Protein AF-A0A847QDR9-F1 (afdb_monomer_lite)

Sequence (284 aa):
MTLILCSRTPASIIKAALLAQILSDLPCFRSDQQELGLFMHTDAIDADNYKIPELVGQLRQNCGLDAAWLTAASGKTLIHHIAGNMRYQASDRSVVIFAAVEQALRYGHAYCLGGIGSISRIFIARTRAVWHEVHRMSAFIRFQPGPNNTLVTSPKLFHDTADIILRNISAKYPNTGLVMVLPEKAIKIYRGDIISVSLNEYKAYSHGDNFQKAWETYYSSQYIATRKNIALAQRFLPKKYWLFVNCWGKSIKYYGSREHDSPAFSLLAVSDIQNSISKTIKIP

Radius of gyration: 26.73 Å; chains: 1; bounding box: 64×90×57 Å

Secondary structure (DSSP, 8-state):
--EEEE-SSHHHHHHHHHHHHHH---EEEGGGGGGSGGGGGS-EEEGGGS-HHHHHHHHHHHH----GGGGSHHHHHHHHHHHHHHHS--TTHHHHHHHHHHHHHHH-HHHHHTT-SHHHHHHHHHHHHHHHHHHHHHHH---EEETTTEEEE----SSS-HHHHHHHHHTT-TTSEEEEE-SS-EEEEETTEEEEE-HHHHGGGTS-HHHHHHHHHHHHHH--GGG--HHHHHHHS-GGGGGG--TTSS-------------------SSSSTTSSTTS----

Foldseek 3Di:
DEEEEFALALQRLLLSLLVCLLVVHDYDYPVCLVVPPPCVPHHYDYSVPDDPVVSQVSCCVRPVWHDVCCVPPLVVVLNLLSVLLSFQDDPCSSVLNSVLSNCCRPVNSCCLCVQVDPSSVVSVVSSVVSVVQLVVCLVPWDFDDAPPQETETEDADNTNCPLVSLQVCCVVPQQGWYWYDYPVWIWIDHNRDIDTDDCVRVVVRNDCPPVLVVVLVVCVVVDDPVPDDVVVVPVPDDPVCVVSVVSDPDDPDDPDDPDPDDDDDDDDPPPPPPPPPPPDDDDD

pLDDT: mean 77.07, std 22.02, range [22.17, 96.88]

Structure (mmCIF, N/CA/C/O backbone):
data_AF-A0A847QDR9-F1
#
_entry.id   AF-A0A847QDR9-F1
#
loop_
_atom_site.group_PDB
_atom_site.id
_atom_site.type_symbol
_atom_site.label_atom_id
_atom_site.label_alt_id
_atom_site.label_comp_id
_atom_site.label_asym_id
_atom_site.label_entity_id
_atom_site.label_seq_id
_atom_site.pdbx_PDB_ins_code
_atom_site.Cartn_x
_atom_site.Cartn_y
_atom_site.Cartn_z
_atom_site.occupancy
_atom_site.B_iso_or_equiv
_atom_site.auth_seq_id
_atom_site.auth_comp_id
_atom_site.auth_asym_id
_atom_site.auth_atom_id
_atom_site.pdbx_PDB_model_num
ATOM 1 N N . MET A 1 1 ? -29.034 0.679 7.988 1.00 70.25 1 MET A N 1
ATOM 2 C CA . MET A 1 1 ? -27.745 0.156 7.508 1.00 70.25 1 MET A CA 1
ATOM 3 C C . MET A 1 1 ? -27.297 1.110 6.434 1.00 70.25 1 MET A C 1
ATOM 5 O O . MET A 1 1 ? -27.993 1.232 5.436 1.00 70.25 1 MET A O 1
ATOM 9 N N . THR A 1 2 ? -26.237 1.852 6.700 1.00 82.44 2 THR A N 1
ATOM 10 C CA . THR A 1 2 ? -25.703 2.890 5.818 1.00 82.44 2 THR A CA 1
ATOM 11 C C . THR A 1 2 ? -24.329 2.445 5.367 1.00 82.44 2 THR A C 1
ATOM 13 O O . THR A 1 2 ? -23.527 1.964 6.161 1.00 82.44 2 THR A O 1
ATOM 16 N N . LEU A 1 3 ? -24.038 2.564 4.085 1.00 85.94 3 LEU A N 1
ATOM 17 C CA . LEU A 1 3 ? -22.811 2.020 3.527 1.00 85.94 3 LEU A CA 1
ATOM 18 C C . LEU A 1 3 ? -21.699 3.070 3.578 1.00 85.94 3 LEU A C 1
ATOM 20 O O . LEU A 1 3 ? -21.859 4.174 3.068 1.00 85.94 3 LEU A O 1
ATOM 24 N N . ILE A 1 4 ? -20.561 2.753 4.197 1.00 90.25 4 ILE A N 1
ATOM 25 C CA . ILE A 1 4 ? -19.457 3.713 4.334 1.00 90.25 4 ILE A CA 1
ATOM 26 C C . ILE A 1 4 ? -18.474 3.490 3.186 1.00 90.25 4 ILE A C 1
ATOM 28 O O . ILE A 1 4 ? -17.821 2.450 3.102 1.00 90.25 4 ILE A O 1
ATOM 32 N N . LEU A 1 5 ? -18.359 4.471 2.296 1.00 90.81 5 LEU A N 1
ATOM 33 C CA . LEU A 1 5 ? -17.471 4.436 1.137 1.00 90.81 5 LEU A CA 1
ATOM 34 C C . LEU A 1 5 ? -16.152 5.140 1.441 1.00 90.81 5 LEU A C 1
ATOM 36 O O . LEU A 1 5 ? -16.132 6.200 2.063 1.00 90.81 5 LEU A O 1
ATOM 40 N N . CYS A 1 6 ? -15.044 4.604 0.932 1.00 92.88 6 CYS A N 1
ATOM 41 C CA . CYS A 1 6 ? -13.766 5.314 0.942 1.00 92.88 6 CYS A CA 1
ATOM 42 C C . CYS A 1 6 ? -12.954 5.119 -0.336 1.00 92.88 6 CYS A C 1
ATOM 44 O O . CYS A 1 6 ? -13.055 4.103 -1.036 1.00 92.88 6 CYS A O 1
ATOM 46 N N . SER A 1 7 ? -12.094 6.094 -0.631 1.00 92.75 7 SER A N 1
ATOM 47 C CA . SER A 1 7 ? -11.055 5.929 -1.644 1.00 92.75 7 SER A CA 1
ATOM 48 C C . SER A 1 7 ? -9.927 5.010 -1.157 1.00 92.75 7 SER A C 1
ATOM 50 O O . SER A 1 7 ? -9.763 4.727 0.033 1.00 92.75 7 SER A O 1
ATOM 52 N N . ARG A 1 8 ? -9.117 4.520 -2.103 1.00 89.62 8 ARG A N 1
ATOM 53 C CA . ARG A 1 8 ? -7.988 3.605 -1.860 1.00 89.62 8 ARG A CA 1
ATOM 54 C C . ARG A 1 8 ? -6.747 4.334 -1.317 1.00 89.62 8 ARG A C 1
ATOM 56 O O . ARG A 1 8 ? -5.626 4.048 -1.732 1.00 89.62 8 ARG A O 1
ATOM 63 N N . THR A 1 9 ? -6.932 5.287 -0.403 1.00 92.19 9 THR A N 1
ATOM 64 C CA . THR A 1 9 ? -5.830 5.983 0.277 1.00 92.19 9 THR A CA 1
ATOM 65 C C . THR A 1 9 ? -5.778 5.594 1.758 1.00 92.19 9 THR A C 1
ATOM 67 O O . THR A 1 9 ? -6.825 5.369 2.367 1.00 92.19 9 THR A O 1
ATOM 70 N N . PRO A 1 10 ? -4.587 5.526 2.389 1.00 93.50 10 PRO A N 1
ATOM 71 C CA . PRO A 1 10 ? -4.491 5.167 3.804 1.00 93.50 10 PRO A CA 1
ATOM 72 C C . PRO A 1 10 ? -5.281 6.097 4.732 1.00 93.50 10 PRO A C 1
ATOM 74 O O . PRO A 1 10 ? -5.883 5.632 5.694 1.00 93.50 10 PRO A O 1
ATOM 77 N N . ALA A 1 11 ? -5.306 7.400 4.433 1.00 93.00 11 ALA A N 1
ATOM 78 C CA . ALA A 1 11 ? -6.056 8.372 5.222 1.00 93.00 11 ALA A CA 1
ATOM 79 C C . ALA A 1 11 ? -7.566 8.110 5.138 1.00 93.00 11 ALA A C 1
ATOM 81 O O . ALA A 1 11 ? -8.240 8.072 6.162 1.00 93.00 11 ALA A O 1
ATOM 82 N N . SER A 1 12 ? -8.078 7.871 3.933 1.00 94.44 12 SER A N 1
ATOM 83 C CA . SER A 1 12 ? -9.483 7.548 3.673 1.00 94.44 12 SER A CA 1
ATOM 84 C C . SER A 1 12 ? -9.934 6.259 4.348 1.00 94.44 12 SER A C 1
ATOM 86 O O . SER A 1 12 ? -11.008 6.214 4.938 1.00 94.44 12 SER A O 1
ATOM 88 N N . ILE A 1 13 ? -9.080 5.234 4.345 1.00 94.88 13 ILE A N 1
ATOM 89 C CA . ILE A 1 13 ? -9.322 3.969 5.051 1.00 94.88 13 ILE A CA 1
ATOM 90 C C . ILE A 1 13 ? -9.458 4.200 6.558 1.00 94.88 13 ILE A C 1
ATOM 92 O O . ILE A 1 13 ? -10.368 3.661 7.182 1.00 94.88 13 ILE A O 1
ATOM 96 N N . ILE A 1 14 ? -8.581 5.020 7.149 1.00 94.75 14 ILE A N 1
ATOM 97 C CA . ILE A 1 14 ? -8.656 5.360 8.577 1.00 94.75 14 ILE A CA 1
ATOM 98 C C . ILE A 1 14 ? -9.954 6.117 8.879 1.00 94.75 14 ILE A C 1
ATOM 100 O O . ILE A 1 14 ? -10.633 5.779 9.845 1.00 94.75 14 ILE A O 1
ATOM 104 N N . LYS A 1 15 ? -10.333 7.099 8.048 1.00 94.75 15 LYS A N 1
ATOM 105 C CA . LYS A 1 15 ? -11.605 7.827 8.200 1.00 94.75 15 LYS A CA 1
ATOM 106 C C . LYS A 1 15 ? -12.805 6.880 8.156 1.00 94.75 15 LYS A C 1
ATOM 108 O O . LYS A 1 15 ? -13.673 6.964 9.018 1.00 94.75 15 LYS A O 1
ATOM 113 N N . ALA A 1 16 ? -12.827 5.952 7.201 1.00 94.88 16 ALA A N 1
ATOM 114 C CA . ALA A 1 16 ? -13.898 4.970 7.084 1.00 94.88 16 ALA A CA 1
ATOM 115 C C . ALA A 1 16 ? -13.950 4.011 8.272 1.00 94.88 16 ALA A C 1
ATOM 117 O O . ALA A 1 16 ? -15.032 3.727 8.767 1.00 94.88 16 ALA A O 1
ATOM 118 N N . ALA A 1 17 ? -12.801 3.560 8.780 1.00 94.06 17 ALA A N 1
ATOM 119 C CA . ALA A 1 17 ? -12.756 2.718 9.971 1.00 94.06 17 ALA A CA 1
ATOM 120 C C . ALA A 1 17 ? -13.239 3.458 11.232 1.00 94.06 17 ALA A C 1
ATOM 122 O O . ALA A 1 17 ? -13.918 2.861 12.062 1.00 94.06 17 ALA A O 1
ATOM 123 N N . LEU A 1 18 ? -12.932 4.754 11.370 1.00 93.94 18 LEU A N 1
ATOM 124 C CA . LEU A 1 18 ? -13.455 5.590 12.456 1.00 93.94 18 LEU A CA 1
ATOM 125 C C . LEU A 1 18 ? -14.979 5.741 12.357 1.00 93.94 18 LEU A C 1
ATOM 127 O O . LEU A 1 18 ? -15.678 5.500 13.337 1.00 93.94 18 LEU A O 1
ATOM 131 N N . LEU A 1 19 ? -15.494 6.076 11.170 1.00 93.56 19 LEU A N 1
ATOM 132 C CA . LEU A 1 19 ? -16.935 6.163 10.919 1.00 93.56 19 LEU A CA 1
ATOM 133 C C . LEU A 1 19 ? -17.642 4.829 11.167 1.00 93.56 19 LEU A C 1
ATOM 135 O O . LEU A 1 19 ? -18.711 4.819 11.765 1.00 93.56 19 LEU A O 1
ATOM 139 N N . ALA A 1 20 ? -17.027 3.710 10.780 1.00 93.19 20 ALA A N 1
ATOM 140 C CA . ALA A 1 20 ? -17.557 2.374 11.028 1.00 93.19 20 ALA A CA 1
ATOM 141 C C . ALA A 1 20 ? -17.721 2.084 12.526 1.00 93.19 20 ALA A C 1
ATOM 143 O O . ALA A 1 20 ? -18.717 1.490 12.925 1.00 93.19 20 ALA A O 1
ATOM 144 N N . GLN A 1 21 ? -16.793 2.543 13.375 1.00 92.00 21 GLN A N 1
ATOM 145 C CA . GLN A 1 21 ? -16.950 2.406 14.828 1.00 92.00 21 GLN A CA 1
ATOM 146 C C . GLN A 1 21 ? -18.048 3.315 15.391 1.00 92.00 21 GLN A C 1
ATOM 148 O O . GLN A 1 21 ? -18.752 2.906 16.308 1.00 92.00 21 GLN A O 1
ATOM 153 N N . ILE A 1 22 ? -18.214 4.521 14.843 1.00 91.06 22 ILE A N 1
ATOM 154 C CA . ILE A 1 22 ? -19.227 5.484 15.302 1.00 91.06 22 ILE A CA 1
ATOM 155 C C . ILE A 1 22 ? -20.640 5.038 14.904 1.00 91.06 22 ILE A C 1
ATOM 157 O O . ILE A 1 22 ? -21.560 5.112 15.713 1.00 91.06 22 ILE A O 1
ATOM 161 N N . LEU A 1 23 ? -20.813 4.589 13.659 1.00 89.56 23 LEU A N 1
ATOM 162 C CA . LEU A 1 23 ? -22.111 4.242 13.074 1.00 89.56 23 LEU A CA 1
ATOM 163 C C . LEU A 1 23 ? -22.462 2.755 13.220 1.00 89.56 23 LEU A C 1
ATOM 165 O O . LEU A 1 23 ? -23.604 2.380 12.986 1.00 89.56 23 LEU A O 1
ATOM 169 N N . SER A 1 24 ? -21.503 1.915 13.626 1.00 86.69 24 SER A N 1
ATOM 170 C CA . SER A 1 24 ? -21.647 0.450 13.681 1.00 86.69 24 SER A CA 1
ATOM 171 C C . SER A 1 24 ? -22.047 -0.180 12.336 1.00 86.69 24 SER A C 1
ATOM 173 O O . SER A 1 24 ? -22.752 -1.185 12.299 1.00 86.69 24 SER A O 1
ATOM 175 N N . ASP A 1 25 ? -21.568 0.403 11.235 1.00 87.88 25 ASP A N 1
ATOM 176 C CA . ASP A 1 25 ? -21.828 -0.021 9.854 1.00 87.88 25 ASP A CA 1
ATOM 177 C C . ASP A 1 25 ? -20.516 -0.420 9.139 1.00 87.88 25 ASP A C 1
ATOM 179 O O . ASP A 1 25 ? -19.411 -0.104 9.591 1.00 87.88 25 ASP A O 1
ATOM 183 N N . LEU A 1 26 ? -20.621 -1.139 8.015 1.00 83.56 26 LEU A N 1
ATOM 184 C CA . LEU A 1 26 ? -19.467 -1.720 7.316 1.00 83.56 26 LEU A CA 1
ATOM 185 C C . LEU A 1 26 ? -18.810 -0.739 6.322 1.00 83.56 26 LEU A C 1
ATOM 187 O O . LEU A 1 26 ? -19.496 -0.187 5.455 1.00 83.56 26 LEU A O 1
ATOM 191 N N . PRO A 1 27 ? -17.474 -0.569 6.377 1.00 90.12 27 PRO A N 1
ATOM 192 C CA . PRO A 1 27 ? -16.735 0.206 5.392 1.00 90.12 27 PRO A CA 1
ATOM 193 C C . PRO A 1 27 ? -16.362 -0.635 4.168 1.00 90.12 27 PRO A C 1
ATOM 195 O O . PRO A 1 27 ? -15.988 -1.804 4.276 1.00 90.12 27 PRO A O 1
ATOM 198 N N . CYS A 1 28 ? -16.402 -0.020 2.989 1.00 87.88 28 CYS A N 1
ATOM 199 C CA . CYS A 1 28 ? -15.972 -0.637 1.739 1.00 87.88 28 CYS A CA 1
ATOM 200 C C . CYS A 1 28 ? -15.308 0.375 0.796 1.00 87.88 28 CYS A C 1
ATOM 202 O O . CYS A 1 28 ? -15.457 1.595 0.918 1.00 87.88 28 CYS A O 1
ATOM 204 N N . PHE A 1 29 ? -14.531 -0.137 -0.159 1.00 89.50 29 PHE A N 1
ATOM 205 C CA . PHE A 1 29 ? -13.915 0.709 -1.173 1.00 89.50 29 PHE A CA 1
ATOM 206 C C . PHE A 1 29 ? -14.930 1.109 -2.235 1.00 89.50 29 PHE A C 1
ATOM 208 O O . PHE A 1 29 ? -15.714 0.288 -2.700 1.00 89.50 29 PHE A O 1
ATOM 215 N N . ARG A 1 30 ? -14.831 2.351 -2.717 1.00 85.75 30 ARG A N 1
ATOM 216 C CA . ARG A 1 30 ? -15.694 2.859 -3.797 1.00 85.75 30 ARG A CA 1
ATOM 217 C C . ARG A 1 30 ? -15.640 2.013 -5.071 1.00 85.75 30 ARG A C 1
ATOM 219 O O . ARG A 1 30 ? -16.649 1.830 -5.733 1.00 85.75 30 ARG A O 1
ATOM 226 N N . SER A 1 31 ? -14.465 1.484 -5.397 1.00 80.38 31 SER A N 1
ATOM 227 C CA . SER A 1 31 ? -14.271 0.571 -6.530 1.00 80.38 31 SER A CA 1
ATOM 228 C C . SER A 1 31 ? -15.047 -0.735 -6.395 1.00 80.38 31 SER A C 1
ATOM 230 O O . SER A 1 31 ? -15.415 -1.328 -7.399 1.00 80.38 31 SER A O 1
ATOM 232 N N . ASP A 1 32 ? -15.277 -1.171 -5.160 1.00 76.75 32 ASP A N 1
ATOM 233 C CA . ASP A 1 32 ? -15.823 -2.487 -4.850 1.00 76.75 32 ASP A CA 1
ATOM 234 C C . ASP A 1 32 ? -17.344 -2.384 -4.613 1.00 76.75 32 ASP A C 1
ATOM 236 O O . ASP A 1 32 ? -18.018 -3.396 -4.469 1.00 76.75 32 ASP A O 1
ATOM 240 N N . GLN A 1 33 ? -17.918 -1.168 -4.644 1.00 71.06 33 GLN A N 1
ATOM 241 C CA . GLN A 1 33 ? -19.363 -0.935 -4.530 1.00 71.06 33 GLN A CA 1
ATOM 242 C C . GLN A 1 33 ? -20.147 -1.714 -5.593 1.00 71.06 33 GLN A C 1
ATOM 244 O O . GLN A 1 33 ? -21.259 -2.173 -5.333 1.00 71.06 33 GLN A O 1
ATOM 249 N N . GLN A 1 34 ? -19.548 -1.905 -6.775 1.00 66.88 34 GLN A N 1
ATOM 250 C CA . GLN A 1 34 ? -20.177 -2.652 -7.858 1.00 66.88 34 GLN A CA 1
ATOM 251 C C . GLN A 1 34 ? -20.270 -4.168 -7.604 1.00 66.88 34 GLN A C 1
ATOM 253 O O . GLN A 1 34 ? -21.038 -4.867 -8.258 1.00 66.88 34 GLN A O 1
ATOM 258 N N . GLU A 1 35 ? -19.528 -4.683 -6.630 1.00 70.50 35 GLU A N 1
ATOM 259 C CA . GLU A 1 35 ? -19.522 -6.103 -6.273 1.00 70.50 35 GLU A CA 1
ATOM 260 C C . GLU A 1 35 ? -20.510 -6.417 -5.134 1.00 70.50 35 GLU A C 1
ATOM 262 O O . GLU A 1 35 ? -20.747 -7.579 -4.816 1.00 70.50 35 GLU A O 1
ATOM 267 N N . LEU A 1 36 ? -21.137 -5.393 -4.538 1.00 68.56 36 LEU A N 1
ATOM 268 C CA . LEU A 1 36 ? -21.993 -5.522 -3.349 1.00 68.56 36 LEU A CA 1
ATOM 269 C C . LEU A 1 36 ? -23.444 -5.935 -3.656 1.00 68.56 36 LEU A C 1
ATOM 271 O O . LEU A 1 36 ? -24.264 -6.035 -2.742 1.00 68.56 36 LEU A O 1
ATOM 275 N N . GLY A 1 37 ? -23.772 -6.200 -4.925 1.00 76.62 37 GLY A N 1
ATOM 276 C CA . GLY A 1 37 ? -25.068 -6.735 -5.351 1.00 76.62 37 GLY A CA 1
ATOM 277 C C . GLY A 1 37 ? -26.256 -5.911 -4.843 1.00 76.62 37 GLY A C 1
ATOM 278 O O . GLY A 1 37 ? -26.371 -4.725 -5.139 1.00 76.62 37 GLY A O 1
ATOM 279 N N . LEU A 1 38 ? -27.132 -6.534 -4.046 1.00 66.69 38 LEU A N 1
ATOM 280 C CA . LEU A 1 38 ? -28.345 -5.911 -3.490 1.00 66.69 38 LEU A CA 1
ATOM 281 C C . LEU A 1 38 ? -28.071 -4.636 -2.670 1.00 66.69 38 LEU A C 1
ATOM 283 O O . LEU A 1 38 ? -28.937 -3.769 -2.587 1.00 66.69 38 LEU A O 1
ATOM 287 N N . PHE A 1 39 ? -26.875 -4.493 -2.093 1.00 69.75 39 PHE A N 1
ATOM 288 C CA . PHE A 1 39 ? -26.527 -3.346 -1.250 1.00 69.75 39 PHE A CA 1
ATOM 289 C C . PHE A 1 39 ? -26.129 -2.088 -2.036 1.00 69.75 39 PHE A C 1
ATOM 291 O O . PHE A 1 39 ? -25.911 -1.043 -1.424 1.00 69.75 39 PHE A O 1
ATOM 298 N N . MET A 1 40 ? -26.075 -2.142 -3.371 1.00 66.81 40 MET A N 1
ATOM 299 C CA . MET A 1 40 ? -25.777 -0.983 -4.226 1.00 66.81 40 MET A CA 1
ATOM 300 C C . MET A 1 40 ? -26.751 0.188 -4.063 1.00 66.81 40 MET A C 1
ATOM 302 O O . MET A 1 40 ? -26.354 1.332 -4.270 1.00 66.81 40 MET A O 1
ATOM 306 N N . HIS A 1 41 ? -28.011 -0.097 -3.728 1.00 71.56 41 HIS A N 1
ATOM 307 C CA . HIS A 1 41 ? -29.081 0.901 -3.602 1.00 71.56 41 HIS A CA 1
ATOM 308 C C . HIS A 1 41 ? -29.232 1.455 -2.182 1.00 71.56 41 HIS A C 1
ATOM 310 O O . HIS A 1 41 ? -30.177 2.189 -1.905 1.00 71.56 41 HIS A O 1
ATOM 316 N N . THR A 1 42 ? -28.332 1.077 -1.277 1.00 79.31 42 THR A N 1
ATOM 317 C CA . THR A 1 42 ? -28.348 1.557 0.104 1.00 79.31 42 THR A CA 1
ATOM 318 C C . THR A 1 42 ? -27.778 2.970 0.160 1.00 79.31 42 THR A C 1
ATOM 320 O O . THR A 1 42 ? -26.828 3.278 -0.564 1.00 79.31 42 THR A O 1
ATOM 323 N N . ASP A 1 43 ? -28.308 3.809 1.051 1.00 82.31 43 ASP A N 1
ATOM 324 C CA . ASP A 1 43 ? -27.727 5.123 1.319 1.00 82.31 43 ASP A CA 1
ATOM 325 C C . ASP A 1 43 ? -26.251 4.980 1.702 1.00 82.31 43 ASP A C 1
ATOM 327 O O . ASP A 1 43 ? -25.877 4.130 2.521 1.00 82.31 43 ASP A O 1
ATOM 331 N N . ALA A 1 44 ? -25.406 5.804 1.082 1.00 84.62 44 ALA A N 1
ATOM 332 C CA . ALA A 1 44 ? -23.964 5.725 1.230 1.00 84.62 44 ALA A CA 1
ATOM 333 C C . ALA A 1 44 ? -23.388 7.025 1.796 1.00 84.62 44 ALA A C 1
ATOM 335 O O . ALA A 1 44 ? -23.685 8.121 1.318 1.00 84.62 44 ALA A O 1
ATOM 336 N N . ILE A 1 45 ? -22.519 6.893 2.795 1.00 89.12 45 ILE A N 1
ATOM 337 C CA . ILE A 1 45 ? -21.755 7.990 3.386 1.00 89.12 45 ILE A CA 1
ATOM 338 C C . ILE A 1 45 ? -20.327 7.914 2.862 1.00 89.12 45 ILE A C 1
ATOM 340 O O . ILE A 1 45 ? -19.658 6.889 2.981 1.00 89.12 45 ILE A O 1
ATOM 344 N N . ASP A 1 46 ? -19.836 9.020 2.311 1.00 90.62 46 ASP A N 1
ATOM 345 C CA . ASP A 1 46 ? -18.454 9.122 1.854 1.00 90.62 46 ASP A CA 1
ATOM 346 C C . ASP A 1 46 ? -17.532 9.554 3.000 1.00 90.62 46 ASP A C 1
ATOM 348 O O . ASP A 1 46 ? -17.610 10.679 3.503 1.00 90.62 46 ASP A O 1
ATOM 352 N N . ALA A 1 47 ? -16.626 8.661 3.397 1.00 90.94 47 ALA A N 1
ATOM 353 C CA . ALA A 1 47 ? -15.653 8.914 4.449 1.00 90.94 47 ALA A CA 1
ATOM 354 C C . ALA A 1 47 ? -14.656 10.023 4.084 1.00 90.94 47 ALA A C 1
ATOM 356 O O . ALA A 1 47 ? -14.072 10.638 4.978 1.00 90.94 47 ALA A O 1
ATOM 357 N N . ASP A 1 48 ? -14.453 10.311 2.794 1.00 91.00 48 ASP A N 1
ATOM 358 C CA . ASP A 1 48 ? -13.464 11.295 2.349 1.00 91.00 48 ASP A CA 1
ATOM 359 C C . ASP A 1 48 ? -13.821 12.729 2.759 1.00 91.00 48 ASP A C 1
ATOM 361 O O . ASP A 1 48 ? -12.910 13.527 3.010 1.00 91.00 48 ASP A O 1
ATOM 365 N N . ASN A 1 49 ? -15.114 13.008 2.949 1.00 92.56 49 ASN A N 1
ATOM 366 C CA . ASN A 1 49 ? -15.651 14.318 3.330 1.00 92.56 49 ASN A CA 1
ATOM 367 C C . ASN A 1 49 ? -15.357 14.714 4.784 1.00 92.56 49 ASN A C 1
ATOM 369 O O . ASN A 1 49 ? -15.466 15.886 5.140 1.00 92.56 49 ASN A O 1
ATOM 373 N N . TYR A 1 50 ? -14.958 13.761 5.624 1.00 92.38 50 TYR A N 1
ATOM 374 C CA . TYR A 1 50 ? -14.742 13.992 7.049 1.00 92.38 50 TYR A CA 1
ATOM 375 C C . TYR A 1 50 ? -13.276 14.283 7.367 1.00 92.38 50 TYR A C 1
ATOM 377 O O . TYR A 1 50 ? -12.354 13.827 6.677 1.00 92.38 50 TYR A O 1
ATOM 385 N N . LYS A 1 51 ? -13.025 15.017 8.455 1.00 92.88 51 LYS A N 1
ATOM 386 C CA . LYS A 1 51 ? -11.670 15.227 8.980 1.00 92.88 51 LYS A CA 1
ATOM 387 C C . LYS A 1 51 ? -11.389 14.269 10.134 1.00 92.88 51 LYS A C 1
ATOM 389 O O . LYS A 1 51 ? -12.229 14.048 10.997 1.00 92.88 51 LYS A O 1
ATOM 394 N N . ILE A 1 52 ? -10.165 13.738 10.184 1.00 90.62 52 ILE A N 1
ATOM 395 C CA . ILE A 1 52 ? -9.748 12.795 11.237 1.00 90.62 52 ILE A CA 1
ATOM 396 C C . ILE A 1 52 ? -9.936 13.379 12.654 1.00 90.62 52 ILE A C 1
ATOM 398 O O . ILE A 1 52 ? -10.497 12.668 13.482 1.00 90.62 52 ILE A O 1
ATOM 402 N N . PRO A 1 53 ? -9.550 14.637 12.965 1.00 91.62 53 PRO A N 1
ATOM 403 C CA . PRO A 1 53 ? -9.731 15.182 14.314 1.00 91.62 53 PRO A CA 1
ATOM 404 C C . PRO A 1 53 ? -11.196 15.238 14.766 1.00 91.62 53 PRO A C 1
ATOM 406 O O . PRO A 1 53 ? -11.487 14.950 15.924 1.00 91.62 53 PRO A O 1
ATOM 409 N N . GLU A 1 54 ? -12.113 15.561 13.849 1.00 92.38 54 GLU A N 1
ATOM 410 C CA . GLU A 1 54 ? -13.555 15.608 14.121 1.00 92.38 54 GLU A CA 1
ATOM 411 C C . GLU A 1 54 ? -14.083 14.205 14.450 1.00 92.38 54 GLU A C 1
ATOM 413 O O . GLU A 1 54 ? -14.746 14.013 15.468 1.00 92.38 54 GLU A O 1
ATOM 418 N N . LEU A 1 55 ? -13.697 13.205 13.649 1.00 92.44 55 LEU A N 1
ATOM 419 C CA . LEU A 1 55 ? -14.065 11.805 13.873 1.00 92.44 55 LEU A CA 1
ATOM 420 C C . LEU A 1 55 ? -13.487 11.245 15.179 1.00 92.44 55 LEU A C 1
ATOM 422 O O . LEU A 1 55 ? -14.166 10.501 15.876 1.00 92.44 55 LEU A O 1
ATOM 426 N N . VAL A 1 56 ? -12.255 11.606 15.546 1.00 92.50 56 VAL A N 1
ATOM 427 C CA . VAL A 1 56 ? -11.653 11.189 16.825 1.00 92.50 56 VAL A CA 1
ATOM 428 C C . VAL A 1 56 ? -12.414 11.793 18.010 1.00 92.50 56 VAL A C 1
ATOM 430 O O . VAL A 1 56 ? -12.647 11.101 19.001 1.00 92.50 56 VAL A O 1
ATOM 433 N N . GLY A 1 57 ? -12.846 13.054 17.904 1.00 91.12 57 GLY A N 1
ATOM 434 C CA . GLY A 1 57 ? -13.699 13.691 18.910 1.00 91.12 57 GLY A CA 1
ATOM 435 C C . GLY A 1 57 ? -15.036 12.964 19.082 1.00 91.12 57 GLY A C 1
ATOM 436 O O . GLY A 1 57 ? -15.412 12.633 20.206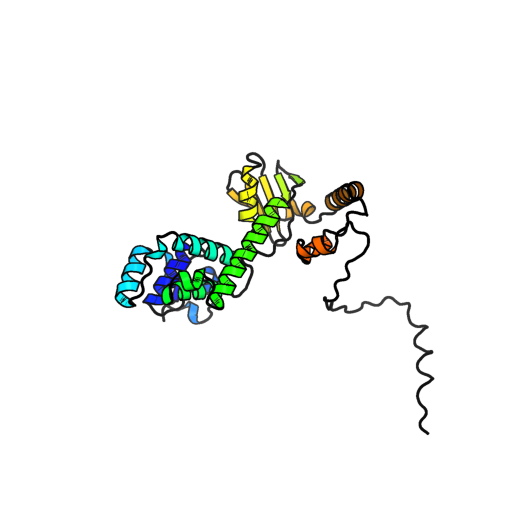 1.00 91.12 57 GLY A O 1
ATOM 437 N N . GLN A 1 58 ? -15.704 12.646 17.971 1.00 91.88 58 GLN A N 1
ATOM 438 C CA . GLN A 1 58 ? -16.964 11.894 17.963 1.00 91.88 58 GLN A CA 1
ATOM 439 C C . GLN A 1 58 ? -16.801 10.474 18.512 1.00 91.88 58 GLN A C 1
ATOM 441 O O . GLN A 1 58 ? -17.621 10.025 19.307 1.00 91.88 58 GLN A O 1
ATOM 446 N N . LEU A 1 59 ? -15.722 9.779 18.147 1.00 92.31 59 LEU A N 1
ATOM 447 C CA . LEU A 1 59 ? -15.423 8.436 18.644 1.00 92.31 59 LEU A CA 1
ATOM 448 C C . LEU A 1 59 ? -15.274 8.425 20.172 1.00 92.31 59 LEU A C 1
ATOM 450 O O . LEU A 1 59 ? -15.816 7.550 20.848 1.00 92.31 59 LEU A O 1
ATOM 454 N N . ARG A 1 60 ? -14.579 9.423 20.726 1.00 92.25 60 ARG A N 1
ATOM 455 C CA . ARG A 1 60 ? -14.397 9.552 22.174 1.00 92.25 60 ARG A CA 1
ATOM 456 C C . ARG A 1 60 ? -15.714 9.835 22.895 1.00 92.25 60 ARG A C 1
ATOM 458 O O . ARG A 1 60 ? -15.936 9.282 23.966 1.00 92.25 60 ARG A O 1
ATOM 465 N N . GLN A 1 61 ? -16.570 10.679 22.320 1.00 90.88 61 GLN A N 1
ATOM 466 C CA . GLN A 1 61 ? -17.864 11.045 22.905 1.00 90.88 61 GLN A CA 1
ATOM 467 C C . GLN A 1 61 ? -18.884 9.902 22.835 1.00 90.88 61 GLN A C 1
ATOM 469 O O . GLN A 1 61 ? -19.543 9.618 23.830 1.00 90.88 61 GLN A O 1
ATOM 474 N N . ASN A 1 62 ? -18.987 9.231 21.687 1.00 91.12 62 ASN A N 1
ATOM 475 C CA . ASN A 1 62 ? -20.039 8.247 21.430 1.00 91.12 62 ASN A CA 1
ATOM 476 C C . ASN A 1 62 ? -19.660 6.838 21.900 1.00 91.12 62 ASN A C 1
ATOM 478 O O . ASN A 1 62 ? -20.523 6.084 22.337 1.00 91.12 62 ASN A O 1
ATOM 482 N N . CYS A 1 63 ? -18.379 6.472 21.793 1.00 87.75 63 CYS A N 1
ATOM 483 C CA . CYS A 1 63 ? -17.911 5.101 22.018 1.00 87.75 63 CYS A CA 1
ATOM 484 C C . CYS A 1 63 ? -16.932 4.974 23.196 1.00 87.75 63 CYS A C 1
ATOM 486 O O . CYS A 1 63 ? -16.569 3.858 23.557 1.00 87.75 63 CYS A O 1
ATOM 488 N N . GLY A 1 64 ? -16.452 6.086 23.767 1.00 88.81 64 GLY A N 1
ATOM 489 C CA . GLY A 1 64 ? -15.458 6.074 24.848 1.00 88.81 64 GLY A CA 1
ATOM 490 C C . GLY A 1 64 ? -14.061 5.588 24.434 1.00 88.81 64 GLY A C 1
ATOM 491 O O . GLY A 1 64 ? -13.213 5.371 25.298 1.00 88.81 64 GLY A O 1
ATOM 492 N N . LEU A 1 65 ? -13.801 5.414 23.134 1.00 89.25 65 LEU A N 1
ATOM 493 C CA . LEU A 1 65 ? -12.507 4.967 22.609 1.00 89.25 65 LEU A CA 1
ATOM 494 C C . LEU A 1 65 ? -11.580 6.161 22.356 1.00 89.25 65 LEU A C 1
ATOM 496 O O . LEU A 1 65 ? -12.009 7.193 21.835 1.00 89.25 65 LEU A O 1
ATOM 500 N N . ASP A 1 66 ? -10.293 6.003 22.672 1.00 89.31 66 ASP A N 1
ATOM 501 C CA . ASP A 1 66 ? -9.273 7.016 22.395 1.00 89.31 66 ASP A CA 1
ATOM 502 C C . ASP A 1 66 ? -8.425 6.652 21.167 1.00 89.31 66 ASP A C 1
ATOM 504 O O . ASP A 1 66 ? -7.754 5.617 21.103 1.00 89.31 66 ASP A O 1
ATOM 508 N N . ALA A 1 67 ? -8.438 7.551 20.186 1.00 91.62 67 ALA A N 1
ATOM 509 C CA . ALA A 1 67 ? -7.680 7.450 18.946 1.00 91.62 67 ALA A CA 1
ATOM 510 C C . ALA A 1 67 ? -6.742 8.651 18.721 1.00 91.62 67 ALA A C 1
ATOM 512 O O . ALA A 1 67 ? -6.272 8.871 17.602 1.00 91.62 67 ALA A O 1
ATOM 513 N N . ALA A 1 68 ? -6.412 9.416 19.772 1.00 90.25 68 ALA A N 1
ATOM 514 C CA . ALA A 1 68 ? -5.489 10.553 19.687 1.00 90.25 68 ALA A CA 1
ATOM 515 C C . ALA A 1 68 ? -4.101 10.163 19.139 1.00 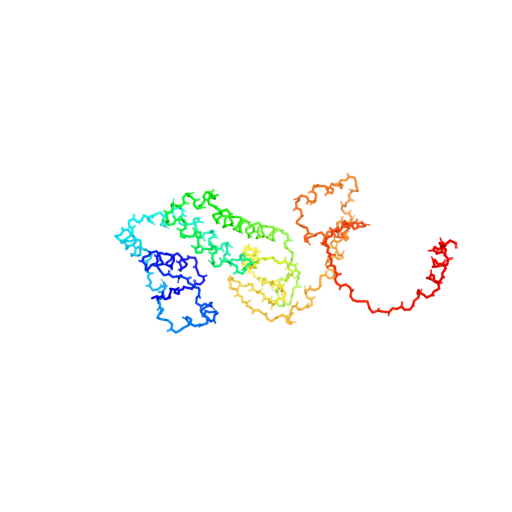90.25 68 ALA A C 1
ATOM 517 O O . ALA A 1 68 ? -3.444 10.953 18.465 1.00 90.25 68 ALA A O 1
ATOM 518 N N . TRP A 1 69 ? -3.680 8.912 19.340 1.00 93.38 69 TRP A N 1
ATOM 519 C CA . TRP A 1 69 ? -2.421 8.359 18.833 1.00 93.38 69 TRP A CA 1
ATOM 520 C C . TRP A 1 69 ? -2.309 8.322 17.296 1.00 93.38 69 TRP A C 1
ATOM 522 O O . TRP A 1 69 ? -1.203 8.147 16.775 1.00 93.38 69 TRP A O 1
ATOM 532 N N . LEU A 1 70 ? -3.410 8.504 16.554 1.00 92.69 70 LEU A N 1
ATOM 533 C CA . LEU A 1 70 ? -3.398 8.579 15.087 1.00 92.69 70 LEU A CA 1
ATOM 534 C C . LEU A 1 70 ? -2.581 9.766 14.555 1.00 92.69 70 LEU A C 1
ATOM 536 O O . LEU A 1 70 ? -2.063 9.695 13.442 1.00 92.69 70 LEU A O 1
ATOM 540 N N . THR A 1 71 ? -2.434 10.842 15.331 1.00 89.25 71 THR A N 1
ATOM 541 C CA . THR A 1 71 ? -1.592 11.995 14.959 1.00 89.25 71 THR A CA 1
ATOM 542 C C . THR A 1 71 ? -0.126 11.813 15.368 1.00 89.25 71 THR A C 1
ATOM 544 O O . THR A 1 71 ? 0.751 12.527 14.879 1.00 89.25 71 THR A O 1
ATOM 547 N N . ALA A 1 72 ? 0.161 10.833 16.228 1.00 92.19 72 ALA A N 1
ATOM 548 C CA . ALA A 1 72 ? 1.497 10.529 16.721 1.00 92.19 72 ALA A CA 1
ATOM 549 C C . ALA A 1 72 ? 2.289 9.617 15.759 1.00 92.19 72 ALA A C 1
ATOM 551 O O . ALA A 1 72 ? 1.847 9.258 14.663 1.00 92.19 72 ALA A O 1
ATOM 552 N N . ALA A 1 73 ? 3.486 9.197 16.184 1.00 92.00 73 ALA A N 1
ATOM 553 C CA . ALA A 1 73 ? 4.324 8.263 15.428 1.00 92.00 73 ALA A CA 1
ATOM 554 C C . ALA A 1 73 ? 3.609 6.928 15.133 1.00 92.00 73 ALA A C 1
ATOM 556 O O . ALA A 1 73 ? 3.744 6.392 14.034 1.00 92.00 73 ALA A O 1
ATOM 557 N N . SER A 1 74 ? 2.787 6.436 16.066 1.00 92.56 74 SER A N 1
ATOM 558 C CA . SER A 1 74 ? 1.983 5.217 15.900 1.00 92.56 74 SER A CA 1
ATOM 559 C C . SER A 1 74 ? 1.044 5.290 14.692 1.00 92.56 74 SER A C 1
ATOM 561 O O . SER A 1 74 ? 0.929 4.317 13.946 1.00 92.56 74 SER A O 1
ATOM 563 N N . GLY A 1 75 ? 0.423 6.448 14.445 1.00 93.44 75 GLY A N 1
ATOM 564 C CA . GLY A 1 75 ? -0.419 6.667 13.269 1.00 93.44 75 GLY A CA 1
ATOM 565 C C . GLY A 1 75 ? 0.359 6.603 11.953 1.00 93.44 75 GLY A C 1
ATOM 566 O O . GLY A 1 75 ? -0.101 5.987 10.993 1.00 93.44 75 GLY A O 1
ATOM 567 N N . LYS A 1 76 ? 1.587 7.141 11.914 1.00 94.12 76 LYS A N 1
ATOM 568 C CA . LYS A 1 76 ? 2.472 7.018 10.738 1.00 94.12 76 LYS A CA 1
ATOM 569 C C . LYS A 1 76 ? 2.834 5.559 10.457 1.00 94.12 76 LYS A C 1
ATOM 571 O O . LYS A 1 76 ? 2.805 5.131 9.303 1.00 94.12 76 LYS A O 1
ATOM 576 N N . THR A 1 77 ? 3.124 4.786 11.502 1.00 95.31 77 THR A N 1
ATOM 577 C CA . THR A 1 77 ? 3.391 3.345 11.389 1.00 95.31 77 THR A CA 1
ATOM 578 C C . THR A 1 77 ? 2.167 2.594 10.866 1.00 95.31 77 THR A C 1
ATOM 580 O O . THR A 1 77 ? 2.295 1.766 9.966 1.00 95.31 77 THR A O 1
ATOM 583 N N . LEU A 1 78 ? 0.966 2.923 11.351 1.00 96.25 78 LEU A N 1
ATOM 584 C CA . LEU A 1 78 ? -0.274 2.346 10.832 1.00 96.25 78 LEU A CA 1
ATOM 585 C C . LEU A 1 78 ? -0.461 2.658 9.340 1.00 96.25 78 LEU A C 1
ATOM 587 O O . LEU A 1 78 ? -0.700 1.743 8.556 1.00 96.25 78 LEU A O 1
ATOM 591 N N . ILE A 1 79 ? -0.282 3.917 8.927 1.00 96.06 79 ILE A N 1
ATOM 592 C CA . ILE A 1 79 ? -0.356 4.336 7.517 1.00 96.06 79 ILE A CA 1
ATOM 593 C C . ILE A 1 79 ? 0.624 3.535 6.653 1.00 96.06 79 ILE A C 1
ATOM 595 O O . ILE A 1 79 ? 0.257 3.076 5.572 1.00 96.06 79 ILE A O 1
ATOM 599 N N . HIS A 1 80 ? 1.850 3.327 7.135 1.00 95.31 80 HIS A N 1
ATOM 600 C CA . HIS A 1 80 ? 2.853 2.522 6.443 1.00 95.31 80 HIS A CA 1
ATOM 601 C C . HIS A 1 80 ? 2.394 1.068 6.243 1.00 95.31 80 HIS A C 1
ATOM 603 O O . HIS A 1 80 ? 2.533 0.521 5.145 1.00 95.31 80 HIS A O 1
ATOM 609 N N . HIS A 1 81 ? 1.802 0.448 7.267 1.00 96.56 81 HIS A N 1
ATOM 610 C CA . HIS A 1 81 ? 1.257 -0.905 7.154 1.00 96.56 81 HIS A CA 1
ATOM 611 C C . HIS A 1 81 ? 0.031 -0.988 6.238 1.00 96.56 81 HIS A C 1
ATOM 613 O O . HIS A 1 81 ? -0.067 -1.927 5.444 1.00 96.56 81 HIS A O 1
ATOM 619 N N . ILE A 1 82 ? -0.872 -0.003 6.289 1.00 96.81 82 ILE A N 1
ATOM 620 C CA . ILE A 1 82 ? -2.019 0.081 5.373 1.00 96.81 82 ILE A CA 1
ATOM 621 C C . ILE A 1 82 ? -1.513 0.183 3.931 1.00 96.81 82 ILE A C 1
ATOM 623 O O . ILE A 1 82 ? -1.916 -0.608 3.081 1.00 96.81 82 ILE A O 1
ATOM 627 N N . ALA A 1 83 ? -0.574 1.093 3.659 1.00 95.25 83 ALA A N 1
ATOM 628 C CA . ALA A 1 83 ? 0.009 1.271 2.330 1.00 95.25 83 ALA A CA 1
ATOM 629 C C . ALA A 1 83 ? 0.696 -0.005 1.812 1.00 95.25 83 ALA A C 1
ATOM 631 O O . ALA A 1 83 ? 0.579 -0.328 0.632 1.00 95.25 83 ALA A O 1
ATOM 632 N N . GLY A 1 84 ? 1.376 -0.754 2.687 1.00 95.69 84 GLY A N 1
ATOM 633 C CA . GLY A 1 84 ? 1.935 -2.062 2.351 1.00 95.69 84 GLY A CA 1
ATOM 634 C C . GLY A 1 84 ? 0.852 -3.084 1.997 1.00 95.69 84 GLY A C 1
ATOM 635 O O . GLY A 1 84 ? 0.918 -3.714 0.947 1.00 95.69 84 GLY A O 1
ATOM 636 N N . ASN A 1 85 ? -0.183 -3.223 2.827 1.00 96.44 85 ASN A N 1
ATOM 637 C CA . ASN A 1 85 ? -1.257 -4.194 2.595 1.00 96.44 85 ASN A CA 1
ATOM 638 C C . ASN A 1 85 ? -2.098 -3.888 1.351 1.00 96.44 85 ASN A C 1
ATOM 640 O O . ASN A 1 85 ? -2.505 -4.822 0.668 1.00 96.44 85 ASN A O 1
ATOM 644 N N . MET A 1 86 ? -2.299 -2.614 1.003 1.00 94.25 86 MET A N 1
ATOM 645 C CA . MET A 1 86 ? -3.004 -2.226 -0.229 1.00 94.25 86 MET A CA 1
ATOM 646 C C . MET A 1 86 ? -2.346 -2.795 -1.494 1.00 94.25 86 MET A C 1
ATOM 648 O O . MET A 1 86 ? -3.029 -3.098 -2.473 1.00 94.25 86 MET A O 1
ATOM 652 N N . ARG A 1 87 ? -1.023 -2.974 -1.451 1.00 94.69 87 ARG A N 1
ATOM 653 C CA . ARG A 1 87 ? -0.202 -3.502 -2.549 1.00 94.69 87 ARG A CA 1
ATOM 654 C C . ARG A 1 87 ? -0.111 -5.015 -2.546 1.00 94.69 87 ARG A C 1
ATOM 656 O O . ARG A 1 87 ? 0.234 -5.610 -3.565 1.00 94.69 87 ARG A O 1
ATOM 663 N N . TYR A 1 88 ? -0.390 -5.637 -1.406 1.00 95.38 88 TYR A N 1
ATOM 664 C CA . TYR A 1 88 ? -0.363 -7.080 -1.280 1.00 95.38 88 TYR A CA 1
ATOM 665 C C . TYR A 1 88 ? -1.474 -7.689 -2.140 1.00 95.38 88 TYR A C 1
ATOM 667 O O . TYR A 1 88 ? -2.656 -7.380 -1.981 1.00 95.38 88 TYR A O 1
ATOM 675 N N . GLN A 1 89 ? -1.086 -8.560 -3.069 1.00 90.94 89 GLN A N 1
ATOM 676 C CA . GLN A 1 89 ? -2.015 -9.166 -4.016 1.00 90.94 89 GLN A CA 1
ATOM 677 C C . GLN A 1 89 ? -2.759 -10.336 -3.356 1.00 90.94 89 GLN A C 1
ATOM 679 O O . GLN A 1 89 ? -2.287 -11.470 -3.363 1.00 90.94 89 GLN A O 1
ATOM 684 N N . ALA A 1 90 ? -3.917 -10.036 -2.768 1.00 90.69 90 ALA A N 1
ATOM 685 C CA . ALA A 1 90 ? -4.872 -11.006 -2.233 1.00 90.69 90 ALA A CA 1
ATOM 686 C C . ALA A 1 90 ? -6.314 -10.498 -2.402 1.00 90.69 90 ALA A C 1
ATOM 688 O O . ALA A 1 90 ? -6.536 -9.286 -2.507 1.00 90.69 90 ALA A O 1
ATOM 689 N N . SER A 1 91 ? -7.283 -11.413 -2.440 1.00 88.31 91 SER A N 1
ATOM 690 C CA . SER A 1 91 ? -8.715 -11.085 -2.520 1.00 88.31 91 SER A CA 1
ATOM 691 C C . SER A 1 91 ? -9.246 -10.510 -1.204 1.00 88.31 91 SER A C 1
ATOM 693 O O . SER A 1 91 ? -9.984 -9.536 -1.205 1.00 88.31 91 SER A O 1
ATOM 695 N N . ASP A 1 92 ? -8.783 -11.031 -0.069 1.00 91.69 92 ASP A N 1
ATOM 696 C CA . ASP A 1 92 ? -9.190 -10.629 1.285 1.00 91.69 92 ASP A CA 1
ATOM 697 C C . ASP A 1 92 ? -8.496 -9.352 1.808 1.00 91.69 92 ASP A C 1
ATOM 699 O O . ASP A 1 92 ? -8.530 -9.057 3.005 1.00 91.69 92 ASP A O 1
ATOM 703 N N . ARG A 1 93 ? -7.811 -8.595 0.938 1.00 91.31 93 ARG A N 1
ATOM 704 C CA . ARG A 1 93 ? -6.972 -7.457 1.352 1.00 91.31 93 ARG A CA 1
ATOM 705 C C . ARG A 1 93 ? -7.764 -6.391 2.114 1.00 91.31 93 ARG A C 1
ATOM 707 O O . ARG A 1 93 ? -7.273 -5.884 3.118 1.00 91.31 93 ARG A O 1
ATOM 714 N N . SER A 1 94 ? -8.973 -6.074 1.648 1.00 91.06 94 SER A N 1
ATOM 715 C CA . SER A 1 94 ? -9.854 -5.057 2.231 1.00 91.06 94 SER A CA 1
ATOM 716 C C . SER A 1 94 ? -10.258 -5.453 3.647 1.00 91.06 94 SER A C 1
ATOM 718 O O . SER A 1 94 ? -10.056 -4.685 4.585 1.00 91.06 94 SER A O 1
ATOM 720 N N . VAL A 1 95 ? -10.715 -6.695 3.804 1.00 91.75 95 VAL A N 1
ATOM 721 C CA . VAL A 1 95 ? -11.130 -7.286 5.080 1.00 91.75 95 VAL A CA 1
ATOM 722 C C . VAL A 1 95 ? -9.998 -7.235 6.100 1.00 91.75 95 VAL A C 1
ATOM 724 O O . VAL A 1 95 ? -10.193 -6.755 7.213 1.00 91.75 95 VAL A O 1
ATOM 727 N N . VAL A 1 96 ? -8.791 -7.670 5.723 1.00 95.06 96 VAL A N 1
ATOM 728 C CA . VAL A 1 96 ? -7.638 -7.666 6.636 1.00 95.06 96 VAL A CA 1
ATOM 729 C C . VAL A 1 96 ? -7.254 -6.248 7.053 1.00 95.06 96 VAL A C 1
ATOM 731 O O . VAL A 1 96 ? -6.930 -6.031 8.218 1.00 95.06 96 VAL A O 1
ATOM 734 N N . ILE A 1 97 ? -7.295 -5.280 6.133 1.00 95.81 97 ILE A N 1
ATOM 735 C CA . ILE A 1 97 ? -6.980 -3.882 6.442 1.00 95.81 97 ILE A CA 1
ATOM 736 C C . ILE A 1 97 ? -8.003 -3.307 7.423 1.00 95.81 97 ILE A C 1
ATOM 738 O O . ILE A 1 97 ? -7.605 -2.797 8.469 1.00 95.81 97 ILE A O 1
ATOM 742 N N . PHE A 1 98 ? -9.301 -3.408 7.124 1.00 95.69 98 PHE A N 1
ATOM 743 C CA . PHE A 1 98 ? -10.340 -2.849 7.990 1.00 95.69 98 PHE A CA 1
ATOM 744 C C . PHE A 1 98 ? -10.363 -3.525 9.360 1.00 95.69 98 PHE A C 1
ATOM 746 O O . PHE A 1 98 ? -10.368 -2.825 10.370 1.00 95.69 98 PHE A O 1
ATOM 753 N N . ALA A 1 99 ? -10.251 -4.853 9.414 1.00 94.88 99 ALA A N 1
ATOM 754 C CA . ALA A 1 99 ? -10.216 -5.578 10.678 1.00 94.88 99 ALA A CA 1
ATOM 755 C C . ALA A 1 99 ? -8.958 -5.259 11.510 1.00 94.88 99 ALA A C 1
ATOM 757 O O . ALA A 1 99 ? -9.027 -5.182 12.736 1.00 94.88 99 ALA A O 1
ATOM 758 N N . ALA A 1 100 ? -7.801 -5.030 10.876 1.00 96.31 100 ALA A N 1
ATOM 759 C CA . ALA A 1 100 ? -6.593 -4.611 11.587 1.00 96.31 100 ALA A CA 1
ATOM 760 C C . ALA A 1 100 ? -6.718 -3.188 12.154 1.00 96.31 100 AL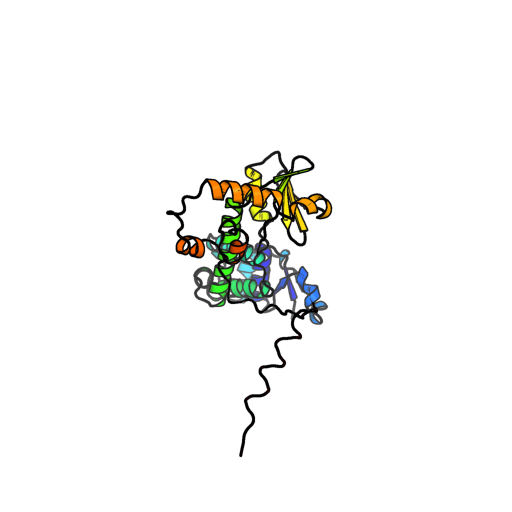A A C 1
ATOM 762 O O . ALA A 1 100 ? -6.290 -2.937 13.284 1.00 96.31 100 ALA A O 1
ATOM 763 N N . VAL A 1 101 ? -7.307 -2.255 11.397 1.00 95.75 101 VAL A N 1
ATOM 764 C CA . VAL A 1 101 ? -7.548 -0.883 11.876 1.00 95.75 101 VAL A CA 1
ATOM 765 C C . VAL A 1 101 ? -8.580 -0.886 13.003 1.00 95.75 101 VAL A C 1
ATOM 767 O O . VAL A 1 101 ? -8.353 -0.249 14.026 1.00 95.75 101 VAL A O 1
ATOM 770 N N . GLU A 1 102 ? -9.654 -1.664 12.882 1.00 94.12 102 GLU A N 1
ATOM 771 C CA . GLU A 1 102 ? -10.629 -1.875 13.955 1.00 94.12 102 GLU A CA 1
ATOM 772 C C . GLU A 1 102 ? -9.968 -2.421 15.227 1.00 94.12 102 GLU A C 1
ATOM 774 O O . GLU A 1 102 ? -10.172 -1.869 16.308 1.00 94.12 102 GLU A O 1
ATOM 779 N N . GLN A 1 103 ? -9.125 -3.455 15.118 1.00 94.50 103 GLN A N 1
ATOM 780 C CA . GLN A 1 103 ? -8.379 -3.979 16.266 1.00 94.50 103 GLN A CA 1
ATOM 781 C C . GLN A 1 103 ? -7.491 -2.914 16.914 1.00 94.50 103 GLN A C 1
ATOM 783 O O . GLN A 1 103 ? -7.388 -2.872 18.138 1.00 94.50 103 GLN A O 1
ATOM 788 N N . ALA A 1 104 ? -6.864 -2.047 16.115 1.00 95.06 104 ALA A N 1
ATOM 789 C CA . ALA A 1 104 ? -6.052 -0.948 16.630 1.00 95.06 104 ALA A CA 1
ATOM 790 C C . ALA A 1 104 ? -6.895 0.107 17.366 1.00 95.06 104 ALA A C 1
ATOM 792 O O . ALA A 1 104 ? -6.426 0.667 18.354 1.00 95.06 104 ALA A O 1
ATOM 793 N N . LEU A 1 105 ? -8.121 0.372 16.906 1.00 94.00 105 LEU A N 1
ATOM 794 C CA . LEU A 1 105 ? -9.044 1.311 17.550 1.00 94.00 105 LEU A CA 1
ATOM 795 C C . LEU A 1 105 ? -9.640 0.740 18.845 1.00 94.00 105 LEU A C 1
ATOM 797 O O . LEU A 1 105 ? -9.751 1.466 19.826 1.00 94.00 105 LEU A O 1
ATOM 801 N N . ARG A 1 106 ? -9.990 -0.552 18.868 1.00 92.81 106 ARG A N 1
ATOM 802 C CA . ARG A 1 106 ? -10.645 -1.205 20.017 1.00 92.81 106 ARG A CA 1
ATOM 803 C C . ARG A 1 106 ? -9.678 -1.616 21.123 1.00 92.81 106 ARG A C 1
ATOM 805 O O . ARG A 1 106 ? -9.951 -1.382 22.293 1.00 92.81 106 ARG A O 1
ATOM 812 N N . TYR A 1 107 ? -8.556 -2.237 20.760 1.00 92.81 107 TYR A N 1
ATOM 813 C CA . TYR A 1 107 ? -7.586 -2.793 21.716 1.00 92.81 107 TYR A CA 1
ATOM 814 C C . TYR A 1 107 ? -6.328 -1.929 21.869 1.00 92.81 107 TYR A C 1
ATOM 816 O O . TYR A 1 107 ? -5.434 -2.255 22.649 1.00 92.81 107 TYR A O 1
ATOM 824 N N . GLY A 1 108 ? -6.243 -0.833 21.116 1.00 92.44 108 GLY A N 1
ATOM 825 C CA . GLY A 1 108 ? -5.106 0.076 21.103 1.00 92.44 108 GLY A CA 1
ATOM 826 C C . GLY A 1 108 ? -4.058 -0.267 20.042 1.00 92.44 108 GLY A C 1
ATOM 827 O O . GLY A 1 108 ? -3.867 -1.413 19.621 1.00 92.44 108 GLY A O 1
ATOM 828 N N . HIS A 1 109 ? -3.317 0.759 19.617 1.00 93.50 109 HIS A N 1
ATOM 829 C CA . HIS A 1 109 ? -2.329 0.630 18.545 1.00 93.50 109 HIS A CA 1
ATOM 830 C C . HIS A 1 109 ? -1.207 -0.361 18.873 1.00 93.50 109 HIS A C 1
ATOM 832 O O . HIS A 1 109 ? -0.714 -1.035 17.974 1.00 93.50 109 HIS A O 1
ATOM 838 N N . ALA A 1 110 ? -0.800 -0.478 20.142 1.00 94.00 110 ALA A N 1
ATOM 839 C CA . ALA A 1 110 ? 0.254 -1.401 20.558 1.00 94.00 110 ALA A CA 1
ATOM 840 C C . ALA A 1 110 ? -0.155 -2.868 20.350 1.00 94.00 110 ALA A C 1
ATOM 842 O O . ALA A 1 110 ? 0.676 -3.681 19.951 1.00 94.00 110 ALA A O 1
ATOM 843 N N . TYR A 1 111 ? -1.440 -3.189 20.534 1.00 94.31 111 TYR A N 1
ATOM 844 C CA . TYR A 1 111 ? -1.971 -4.530 20.306 1.00 94.31 111 TYR A CA 1
ATOM 845 C C . TYR A 1 111 ? -1.853 -4.942 18.833 1.00 94.31 111 TYR A C 1
ATOM 847 O O . TYR A 1 111 ? -1.316 -6.005 18.503 1.00 94.31 111 TYR A O 1
ATOM 855 N N . CYS A 1 112 ? -2.309 -4.062 17.937 1.00 94.12 112 CYS A N 1
ATOM 856 C CA . CYS A 1 112 ? -2.289 -4.316 16.501 1.00 94.12 112 CYS A CA 1
ATOM 857 C C . CYS A 1 112 ? -0.870 -4.238 15.916 1.00 94.12 112 CYS A C 1
ATOM 859 O O . CYS A 1 112 ? -0.414 -5.163 15.249 1.00 94.12 112 CYS A O 1
ATOM 861 N N . LEU A 1 113 ? -0.117 -3.176 16.207 1.00 93.69 113 LEU A N 1
ATOM 862 C CA . LEU A 1 113 ? 1.233 -2.986 15.663 1.00 93.69 113 LEU A CA 1
ATOM 863 C C . LEU A 1 113 ? 2.267 -3.937 16.288 1.00 93.69 113 LEU A C 1
ATOM 865 O O . LEU A 1 113 ? 3.279 -4.238 15.658 1.00 93.69 113 LEU A O 1
ATOM 869 N N . GLY A 1 114 ? 2.006 -4.442 17.496 1.00 92.19 114 GLY A N 1
ATOM 870 C CA . GLY A 1 114 ? 2.802 -5.487 18.139 1.00 92.19 114 GLY A CA 1
ATOM 871 C C . GLY A 1 114 ? 2.544 -6.891 17.587 1.00 92.19 114 GLY A C 1
ATOM 872 O O . GLY A 1 114 ? 3.313 -7.805 17.871 1.00 92.19 114 GLY A O 1
ATOM 873 N N . GLY A 1 115 ? 1.494 -7.084 16.779 1.00 92.94 115 GLY A N 1
ATOM 874 C CA . GLY A 1 115 ? 1.178 -8.388 16.199 1.00 92.94 115 GLY A CA 1
ATOM 875 C C . GLY A 1 115 ? 0.663 -9.397 17.222 1.00 92.94 115 GLY A C 1
ATOM 876 O O . GLY A 1 115 ? 0.964 -10.581 17.102 1.00 92.94 115 GLY A O 1
ATOM 877 N N . ILE A 1 116 ? -0.083 -8.945 18.233 1.00 94.56 116 ILE A N 1
ATOM 878 C CA . ILE A 1 116 ? -0.624 -9.833 19.272 1.00 94.56 116 ILE A CA 1
ATOM 879 C C . ILE A 1 116 ? -1.819 -10.627 18.719 1.00 94.56 116 ILE A C 1
ATOM 881 O O . ILE A 1 116 ? -1.889 -11.847 18.876 1.00 94.56 116 ILE A O 1
ATOM 885 N N . GLY A 1 117 ? -2.728 -9.963 17.997 1.00 93.12 117 GLY A N 1
ATOM 886 C CA . GLY A 1 117 ? -3.873 -10.605 17.346 1.00 93.12 117 GLY A CA 1
ATOM 887 C C . GLY A 1 117 ? -3.494 -11.449 16.121 1.00 93.12 117 GLY A C 1
ATOM 888 O O . GLY A 1 117 ? -2.485 -11.213 15.455 1.00 93.12 117 GLY A O 1
ATOM 889 N N . SER A 1 118 ? -4.328 -12.429 15.757 1.00 94.69 118 SER A N 1
ATOM 890 C CA . SER A 1 118 ? -4.158 -13.216 14.519 1.00 94.69 118 SER A CA 1
ATOM 891 C C . SER A 1 118 ? -4.164 -12.331 13.267 1.00 94.69 118 SER A C 1
ATOM 893 O O . SER A 1 118 ? -3.249 -12.414 12.448 1.00 94.69 118 SER A O 1
ATOM 895 N N . ILE A 1 119 ? -5.143 -11.429 13.164 1.00 95.94 119 ILE A N 1
ATOM 896 C CA . ILE A 1 119 ? -5.266 -10.448 12.076 1.00 95.94 119 ILE A CA 1
ATOM 897 C C . ILE A 1 119 ? -4.074 -9.487 12.090 1.00 95.94 119 ILE A C 1
ATOM 899 O O . ILE A 1 119 ? -3.460 -9.254 11.051 1.00 95.94 119 ILE A O 1
ATOM 903 N N . SER A 1 120 ? -3.673 -9.014 13.273 1.00 95.94 120 SER A N 1
ATOM 904 C CA . SER A 1 120 ? -2.489 -8.171 13.461 1.00 95.94 120 SER A CA 1
ATOM 905 C C . SER A 1 120 ? -1.207 -8.824 12.914 1.00 95.94 120 SER A C 1
ATOM 907 O O . SER A 1 120 ? -0.431 -8.186 12.200 1.00 95.94 120 SER A O 1
ATOM 909 N N . ARG A 1 121 ? -0.997 -10.125 13.173 1.00 96.62 121 ARG A N 1
ATOM 910 C CA . ARG A 1 121 ? 0.146 -10.884 12.630 1.00 96.62 121 ARG A CA 1
ATOM 911 C C . ARG A 1 121 ? 0.123 -10.945 11.108 1.00 96.62 121 ARG A C 1
ATOM 913 O O . ARG A 1 121 ? 1.156 -10.711 10.482 1.00 96.62 121 ARG A O 1
ATOM 920 N N . ILE A 1 122 ? -1.037 -11.231 10.514 1.00 96.62 122 ILE A N 1
ATOM 921 C CA . ILE A 1 122 ? -1.206 -11.269 9.054 1.00 96.62 122 ILE A CA 1
ATOM 922 C C . ILE A 1 122 ? -0.908 -9.889 8.455 1.00 96.62 122 ILE A C 1
ATOM 924 O O . ILE A 1 122 ? -0.131 -9.783 7.507 1.00 96.62 122 ILE A O 1
ATOM 928 N N . PHE A 1 123 ? -1.462 -8.833 9.046 1.00 96.88 123 PHE A N 1
ATOM 929 C CA . PHE A 1 123 ? -1.300 -7.450 8.606 1.00 96.88 123 PHE A CA 1
ATOM 930 C C . PHE A 1 123 ? 0.175 -7.009 8.581 1.00 96.88 123 PHE A C 1
ATOM 932 O O . PHE A 1 123 ? 0.660 -6.457 7.583 1.00 96.88 123 PHE A O 1
ATOM 939 N N . ILE A 1 124 ? 0.931 -7.326 9.636 1.00 96.62 124 ILE A N 1
ATOM 940 C CA . ILE A 1 124 ? 2.372 -7.041 9.710 1.00 96.62 124 ILE A CA 1
ATOM 941 C C . ILE A 1 124 ? 3.155 -7.910 8.719 1.00 96.62 124 ILE A C 1
ATOM 943 O O . ILE A 1 124 ? 4.028 -7.403 8.011 1.00 96.62 124 ILE A O 1
ATOM 947 N N . ALA A 1 125 ? 2.849 -9.208 8.633 1.00 96.38 125 ALA A N 1
ATOM 948 C CA . ALA A 1 125 ? 3.542 -10.135 7.739 1.00 96.38 125 ALA A CA 1
ATOM 949 C C . ALA A 1 125 ? 3.386 -9.745 6.259 1.00 96.38 125 ALA A C 1
ATOM 951 O O . ALA A 1 125 ? 4.377 -9.725 5.527 1.00 96.38 125 ALA A O 1
ATOM 952 N N . ARG A 1 126 ? 2.176 -9.360 5.830 1.00 96.50 126 ARG A N 1
ATOM 953 C CA . ARG A 1 126 ? 1.897 -8.863 4.469 1.00 96.50 126 ARG A CA 1
ATOM 954 C C . ARG A 1 126 ? 2.682 -7.598 4.155 1.00 96.50 126 ARG A C 1
ATOM 956 O O . ARG A 1 126 ? 3.311 -7.516 3.104 1.00 96.50 126 ARG A O 1
ATOM 963 N N . THR A 1 127 ? 2.728 -6.654 5.098 1.00 96.62 127 THR A N 1
ATOM 964 C CA . THR A 1 127 ? 3.545 -5.439 4.953 1.00 96.62 127 THR A CA 1
ATOM 965 C C . THR A 1 127 ? 5.014 -5.789 4.727 1.00 96.62 127 THR A C 1
ATOM 967 O O . THR A 1 127 ? 5.633 -5.302 3.782 1.00 96.62 127 THR A O 1
ATOM 970 N N . ARG A 1 128 ? 5.576 -6.673 5.562 1.00 95.38 128 ARG A N 1
ATOM 971 C CA . ARG A 1 128 ? 6.970 -7.117 5.429 1.00 95.38 128 ARG A CA 1
ATOM 972 C C . ARG A 1 128 ? 7.216 -7.785 4.079 1.00 95.38 128 ARG A C 1
ATOM 974 O O . ARG A 1 128 ? 8.216 -7.479 3.442 1.00 95.38 128 ARG A O 1
ATOM 981 N N . ALA A 1 129 ? 6.312 -8.648 3.614 1.00 93.31 129 ALA A N 1
ATOM 982 C CA . ALA A 1 129 ? 6.439 -9.311 2.315 1.00 93.31 129 ALA A CA 1
ATOM 983 C C . ALA A 1 129 ? 6.552 -8.307 1.153 1.00 93.31 129 ALA A C 1
ATOM 985 O O . ALA A 1 129 ? 7.452 -8.438 0.320 1.00 93.31 129 ALA A O 1
ATOM 986 N N . VAL A 1 130 ? 5.708 -7.269 1.153 1.00 96.31 130 VAL A N 1
ATOM 987 C CA . VAL A 1 130 ? 5.728 -6.184 0.158 1.00 96.31 130 VAL A CA 1
ATOM 988 C C . VAL A 1 130 ? 7.045 -5.415 0.197 1.00 96.31 130 VAL A C 1
ATOM 990 O O . VAL A 1 130 ? 7.709 -5.278 -0.829 1.00 96.31 130 VAL A O 1
ATOM 993 N N . TRP A 1 131 ? 7.489 -4.966 1.371 1.00 94.88 131 TRP A N 1
ATOM 994 C CA . TRP A 1 131 ? 8.735 -4.197 1.468 1.00 94.88 131 TRP A CA 1
ATOM 995 C C . TRP A 1 131 ? 9.987 -5.037 1.217 1.00 94.88 131 TRP A C 1
ATOM 997 O O . TRP A 1 131 ? 10.952 -4.537 0.640 1.00 94.88 131 TRP A O 1
ATOM 1007 N N . HIS A 1 132 ? 9.973 -6.327 1.558 1.00 89.50 132 HIS A N 1
ATOM 1008 C CA . HIS A 1 132 ? 11.034 -7.252 1.166 1.00 89.50 132 HIS A CA 1
ATOM 1009 C C . HIS A 1 132 ? 11.084 -7.456 -0.349 1.00 89.50 132 HIS A C 1
ATOM 1011 O O . HIS A 1 132 ? 12.173 -7.591 -0.904 1.00 89.50 132 HIS A O 1
ATOM 1017 N N . GLU A 1 133 ? 9.944 -7.505 -1.042 1.00 89.62 133 GLU A N 1
ATOM 1018 C CA . GLU A 1 133 ? 9.927 -7.482 -2.506 1.00 89.62 133 GLU A CA 1
ATOM 1019 C C . GLU A 1 133 ? 10.529 -6.181 -3.044 1.00 89.62 133 GLU A C 1
ATOM 1021 O O . GLU A 1 133 ? 11.486 -6.256 -3.809 1.00 89.62 133 GLU A O 1
ATOM 1026 N N . VAL A 1 134 ? 10.054 -5.015 -2.594 1.00 93.00 134 VAL A N 1
ATOM 1027 C CA . VAL A 1 134 ? 10.581 -3.704 -3.019 1.00 93.00 134 VAL A CA 1
ATOM 1028 C C . VAL A 1 134 ? 12.093 -3.625 -2.823 1.00 93.00 134 VAL A C 1
ATOM 1030 O O . VAL A 1 134 ? 12.812 -3.242 -3.747 1.00 93.00 134 VAL A O 1
ATOM 1033 N N . HIS A 1 135 ? 12.588 -4.003 -1.643 1.00 87.50 135 HIS A N 1
ATOM 1034 C CA . HIS A 1 135 ? 14.011 -3.957 -1.317 1.00 87.50 135 HIS A CA 1
ATOM 1035 C C . HIS A 1 135 ? 14.828 -4.868 -2.239 1.00 87.50 135 HIS A C 1
ATOM 1037 O O . HIS A 1 135 ? 15.798 -4.420 -2.851 1.00 87.50 135 HIS A O 1
ATOM 1043 N N . ARG A 1 136 ? 14.402 -6.130 -2.397 1.00 83.00 136 ARG A N 1
ATOM 1044 C CA . ARG A 1 136 ? 15.073 -7.089 -3.285 1.00 83.00 136 ARG A CA 1
ATOM 1045 C C . ARG A 1 136 ? 15.070 -6.587 -4.725 1.00 83.00 136 ARG A C 1
ATOM 1047 O O . ARG A 1 136 ? 16.123 -6.510 -5.348 1.00 83.00 136 ARG A O 1
ATOM 1054 N N . MET A 1 137 ? 13.912 -6.193 -5.242 1.00 82.88 137 MET A N 1
ATOM 1055 C CA . MET A 1 137 ? 13.789 -5.734 -6.622 1.00 82.88 137 MET A CA 1
ATOM 1056 C C . MET A 1 137 ? 14.606 -4.471 -6.884 1.00 82.88 137 MET A C 1
ATOM 1058 O O . MET A 1 137 ? 15.288 -4.406 -7.899 1.00 82.88 137 MET A O 1
ATOM 1062 N N . SER A 1 138 ? 14.637 -3.517 -5.953 1.00 84.44 138 SER A N 1
ATOM 1063 C CA . SER A 1 138 ? 15.451 -2.301 -6.099 1.00 84.44 138 SER A CA 1
ATOM 1064 C C . SER A 1 138 ? 16.950 -2.599 -6.244 1.00 84.44 138 SER A C 1
ATOM 1066 O O . SER A 1 138 ? 17.660 -1.846 -6.908 1.00 84.44 138 SER A O 1
ATOM 1068 N N . ALA A 1 139 ? 17.441 -3.693 -5.650 1.00 75.56 139 ALA A N 1
ATOM 1069 C CA . ALA A 1 139 ? 18.840 -4.110 -5.752 1.00 75.56 139 ALA A CA 1
ATOM 1070 C C . ALA A 1 139 ? 19.124 -4.994 -6.982 1.00 75.56 139 ALA A C 1
ATOM 1072 O O . ALA A 1 139 ? 20.190 -4.889 -7.599 1.00 75.56 139 ALA A O 1
ATOM 1073 N N . PHE A 1 140 ? 18.187 -5.873 -7.345 1.00 77.38 140 PHE A N 1
ATOM 1074 C CA . PHE A 1 140 ? 18.395 -6.897 -8.373 1.00 77.38 140 PHE A CA 1
ATOM 1075 C C . PHE A 1 140 ? 17.929 -6.502 -9.770 1.00 77.38 140 PHE A C 1
ATOM 1077 O O . PHE A 1 140 ? 18.391 -7.099 -10.739 1.00 77.38 140 PHE A O 1
ATOM 1084 N N . ILE A 1 141 ? 17.044 -5.515 -9.904 1.00 81.94 141 ILE A N 1
ATOM 1085 C CA . ILE A 1 141 ? 16.522 -5.145 -11.215 1.00 81.94 141 ILE A CA 1
ATOM 1086 C C . ILE A 1 141 ? 17.639 -4.593 -12.102 1.00 81.94 141 ILE A C 1
ATOM 1088 O O . ILE A 1 141 ? 18.552 -3.889 -11.654 1.00 81.94 141 ILE A O 1
ATOM 1092 N N . ARG A 1 142 ? 17.590 -4.969 -13.374 1.00 79.75 142 ARG A N 1
ATOM 1093 C CA . ARG A 1 142 ? 18.518 -4.522 -14.408 1.00 79.75 142 ARG A CA 1
ATOM 1094 C C . ARG A 1 142 ? 17.706 -3.982 -15.565 1.00 79.75 142 ARG A C 1
ATOM 1096 O O . ARG A 1 142 ? 16.618 -4.488 -15.848 1.00 79.75 142 ARG A O 1
ATOM 1103 N N . PHE A 1 143 ? 18.247 -2.950 -16.192 1.00 87.25 143 PHE A N 1
ATOM 1104 C CA . PHE A 1 143 ? 17.621 -2.293 -17.321 1.00 87.25 143 PHE A CA 1
ATOM 1105 C C . PHE A 1 143 ? 18.416 -2.560 -18.589 1.00 87.25 143 PHE A C 1
ATOM 1107 O O . PHE A 1 143 ? 19.645 -2.616 -18.560 1.00 87.25 143 PHE A O 1
ATOM 1114 N N . GLN A 1 144 ? 17.691 -2.685 -19.688 1.00 85.88 144 GLN A N 1
ATOM 1115 C CA . GLN A 1 144 ? 18.221 -2.722 -21.042 1.00 85.88 144 GLN A CA 1
ATOM 1116 C C . GLN A 1 144 ? 17.807 -1.445 -21.782 1.00 85.88 144 GLN A C 1
ATOM 1118 O O . GLN A 1 144 ? 16.736 -0.903 -21.494 1.00 85.88 144 GLN A O 1
ATOM 1123 N N . PRO A 1 145 ? 18.635 -0.933 -22.704 1.00 88.25 145 PRO A N 1
ATOM 1124 C CA . PRO A 1 145 ? 18.273 0.231 -23.498 1.00 88.25 145 PRO A CA 1
ATOM 1125 C C . PRO A 1 145 ? 17.047 -0.075 -24.367 1.00 88.25 145 PRO A C 1
ATOM 1127 O O . PRO A 1 145 ? 16.986 -1.092 -25.060 1.00 88.25 145 PRO A O 1
ATOM 1130 N N . GLY A 1 146 ? 16.065 0.815 -24.288 1.00 86.44 146 GLY A N 1
ATOM 1131 C CA . GLY A 1 146 ? 14.834 0.804 -25.061 1.00 86.44 146 GLY A CA 1
ATOM 1132 C C . GLY A 1 146 ? 14.757 1.961 -26.058 1.00 86.44 146 GLY A C 1
ATOM 1133 O O . GLY A 1 146 ? 15.667 2.793 -26.133 1.00 86.44 146 GLY A O 1
ATOM 1134 N N . PRO A 1 147 ? 13.648 2.059 -26.807 1.00 85.56 147 PRO A N 1
ATOM 1135 C CA . PRO A 1 147 ? 13.400 3.182 -27.707 1.00 85.56 147 PRO A CA 1
ATOM 1136 C C . PRO A 1 147 ? 13.316 4.516 -26.946 1.00 85.56 147 PRO A C 1
ATOM 1138 O O . PRO A 1 147 ? 13.044 4.549 -25.745 1.00 85.56 147 PRO A O 1
ATOM 1141 N N . ASN A 1 148 ? 13.506 5.637 -27.647 1.00 85.75 148 ASN A N 1
ATOM 1142 C CA . ASN A 1 148 ? 13.213 6.986 -27.138 1.00 85.75 148 ASN A CA 1
ATOM 1143 C C . ASN A 1 148 ? 13.931 7.361 -25.823 1.00 85.75 148 ASN A C 1
ATOM 1145 O O . ASN A 1 148 ? 13.326 7.966 -24.937 1.00 85.75 148 ASN A O 1
ATOM 1149 N N . ASN A 1 149 ? 15.213 6.994 -25.685 1.00 88.75 149 ASN A N 1
ATOM 1150 C CA . ASN A 1 149 ? 16.011 7.227 -24.471 1.00 88.75 149 ASN A CA 1
ATOM 1151 C C . ASN A 1 149 ? 15.319 6.675 -23.206 1.00 88.75 149 ASN A C 1
ATOM 1153 O O . ASN A 1 149 ? 15.175 7.356 -22.182 1.00 88.75 149 ASN A O 1
ATOM 1157 N N . THR A 1 150 ? 14.834 5.435 -23.307 1.00 91.56 150 THR A N 1
ATOM 1158 C CA . THR A 1 150 ? 14.248 4.710 -22.181 1.00 91.56 150 THR A CA 1
ATOM 1159 C C . THR A 1 150 ? 15.100 3.519 -21.772 1.00 91.56 150 THR A C 1
ATOM 1161 O O . THR A 1 150 ? 15.886 2.978 -22.544 1.00 91.56 150 THR A O 1
ATOM 1164 N N . LEU A 1 151 ? 14.944 3.118 -20.519 1.00 91.44 151 LEU A N 1
ATOM 1165 C CA . LEU A 1 151 ? 15.538 1.940 -19.917 1.00 91.44 151 LEU A CA 1
ATOM 1166 C C . LEU A 1 151 ? 14.403 0.999 -19.544 1.00 91.44 151 LEU A C 1
ATOM 1168 O O . LEU A 1 151 ? 13.550 1.343 -18.730 1.00 91.44 151 LEU A O 1
ATOM 1172 N N . VAL A 1 152 ? 14.391 -0.185 -20.141 1.00 91.31 15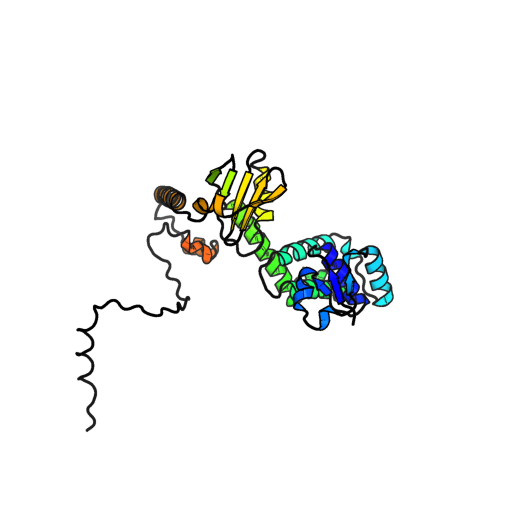2 VAL A N 1
ATOM 1173 C CA . VAL A 1 152 ? 13.291 -1.144 -20.045 1.00 91.31 152 VAL A CA 1
ATOM 1174 C C . VAL A 1 152 ? 13.700 -2.311 -19.156 1.00 91.31 152 VAL A C 1
ATOM 1176 O O . VAL A 1 152 ? 14.853 -2.734 -19.149 1.00 91.31 152 VAL A O 1
ATOM 1179 N N . THR A 1 153 ? 12.763 -2.849 -18.387 1.00 88.94 153 THR A N 1
ATOM 1180 C CA . THR A 1 153 ? 12.958 -4.054 -17.577 1.00 88.94 153 THR A CA 1
ATOM 1181 C C . THR A 1 153 ? 11.660 -4.852 -17.495 1.00 88.94 153 THR A C 1
ATOM 1183 O O . THR A 1 153 ? 10.580 -4.269 -17.533 1.00 88.94 153 THR A O 1
ATOM 1186 N N . SER A 1 154 ? 11.752 -6.179 -17.384 1.00 88.12 154 SER A N 1
ATOM 1187 C CA . SER A 1 154 ? 10.589 -7.080 -17.326 1.00 88.12 154 SER A CA 1
ATOM 1188 C C . SER A 1 154 ? 10.645 -7.993 -16.090 1.00 88.12 154 SER A C 1
ATOM 1190 O O . SER A 1 154 ? 10.873 -9.201 -16.207 1.00 88.12 154 SER A O 1
ATOM 1192 N N . PRO A 1 155 ? 10.511 -7.442 -14.868 1.00 84.19 155 PRO A N 1
ATOM 1193 C CA . PRO A 1 155 ? 10.555 -8.220 -13.640 1.00 84.19 155 PRO A CA 1
ATOM 1194 C C . PRO A 1 155 ? 9.232 -8.942 -13.363 1.00 84.19 155 PRO A C 1
ATOM 1196 O O . PRO A 1 155 ? 8.142 -8.412 -13.569 1.00 84.19 155 PRO A O 1
ATOM 1199 N N . LYS A 1 156 ? 9.320 -10.129 -12.756 1.00 84.75 156 LYS A N 1
ATOM 1200 C CA . LYS A 1 156 ? 8.141 -10.861 -12.278 1.00 84.75 156 LYS A CA 1
ATOM 1201 C C . LYS A 1 156 ? 7.819 -10.511 -10.821 1.00 84.75 156 LYS A C 1
ATOM 1203 O O . LYS A 1 156 ? 8.277 -11.201 -9.905 1.00 84.75 156 LYS A O 1
ATOM 1208 N N . LEU A 1 157 ? 6.994 -9.488 -10.613 1.00 86.81 157 LEU A N 1
ATOM 1209 C CA . LEU A 1 157 ? 6.497 -9.088 -9.288 1.00 86.81 157 LEU A CA 1
ATOM 1210 C C . LEU A 1 157 ? 5.413 -10.052 -8.766 1.00 86.81 157 LEU A C 1
ATOM 1212 O O . LEU A 1 157 ? 4.795 -10.791 -9.534 1.00 86.81 157 LEU A O 1
ATOM 1216 N N . PHE A 1 158 ? 5.243 -10.121 -7.449 1.00 86.94 158 PHE A N 1
ATOM 1217 C CA . PHE A 1 158 ? 4.164 -10.830 -6.753 1.00 86.94 158 PHE A CA 1
ATOM 1218 C C . PHE A 1 158 ? 3.091 -9.875 -6.230 1.00 86.94 158 PHE A C 1
ATOM 1220 O O . PHE A 1 158 ? 1.948 -10.284 -6.030 1.00 86.94 158 PHE A O 1
ATOM 1227 N N . HIS A 1 159 ? 3.467 -8.628 -5.961 1.00 92.88 159 HIS A N 1
ATOM 1228 C CA . HIS A 1 159 ? 2.606 -7.597 -5.398 1.00 92.88 159 HIS A CA 1
ATOM 1229 C C . HIS A 1 159 ? 2.632 -6.354 -6.297 1.00 92.88 159 HIS A C 1
ATOM 1231 O O . HIS A 1 159 ? 3.494 -6.223 -7.170 1.00 92.88 159 HIS A O 1
ATOM 1237 N N . ASP A 1 160 ? 1.693 -5.427 -6.098 1.00 92.56 160 ASP A N 1
ATOM 1238 C CA . ASP A 1 160 ? 1.640 -4.178 -6.868 1.00 92.56 160 ASP A CA 1
ATOM 1239 C C . ASP A 1 160 ? 2.668 -3.171 -6.317 1.00 92.56 160 ASP A C 1
ATOM 1241 O O . ASP A 1 160 ? 2.359 -2.247 -5.559 1.00 92.56 160 ASP A O 1
ATOM 1245 N N . THR A 1 161 ? 3.943 -3.435 -6.619 1.00 93.69 161 THR A N 1
ATOM 1246 C CA . THR A 1 161 ? 5.121 -2.717 -6.093 1.00 93.69 161 THR A CA 1
ATOM 1247 C C . THR A 1 161 ? 5.910 -1.961 -7.160 1.00 93.69 161 THR A C 1
ATOM 1249 O O . THR A 1 161 ? 6.897 -1.292 -6.840 1.00 93.69 161 THR A O 1
ATOM 1252 N N . ALA A 1 162 ? 5.492 -2.057 -8.424 1.00 92.25 162 ALA A N 1
ATOM 1253 C CA . ALA A 1 162 ? 6.217 -1.525 -9.575 1.00 92.25 162 ALA A CA 1
ATOM 1254 C C . ALA A 1 162 ? 6.490 -0.020 -9.470 1.00 92.25 162 ALA A C 1
ATOM 1256 O O . ALA A 1 162 ? 7.604 0.430 -9.717 1.00 92.25 162 ALA A O 1
ATOM 1257 N N . ASP A 1 163 ? 5.491 0.751 -9.057 1.00 92.31 163 ASP A N 1
ATOM 1258 C CA . ASP A 1 163 ? 5.563 2.199 -8.859 1.00 92.31 163 ASP A CA 1
ATOM 1259 C C . ASP A 1 163 ? 6.584 2.607 -7.784 1.00 92.31 163 ASP A C 1
ATOM 1261 O O . ASP A 1 163 ? 7.363 3.533 -8.008 1.00 92.31 163 ASP A O 1
ATOM 1265 N N . ILE A 1 164 ? 6.636 1.904 -6.645 1.00 92.94 164 ILE A N 1
ATOM 1266 C CA . ILE A 1 164 ? 7.622 2.164 -5.586 1.00 92.94 164 ILE A CA 1
ATOM 1267 C C . ILE A 1 164 ? 9.024 1.856 -6.103 1.00 92.94 164 ILE A C 1
ATOM 1269 O O . ILE A 1 164 ? 9.942 2.657 -5.924 1.00 92.94 164 ILE A O 1
ATOM 1273 N N . ILE A 1 165 ? 9.196 0.702 -6.751 1.00 92.94 165 ILE A N 1
ATOM 1274 C CA . ILE A 1 165 ? 10.495 0.278 -7.281 1.00 92.94 165 ILE A CA 1
ATOM 1275 C C . ILE A 1 165 ? 10.991 1.296 -8.315 1.00 92.94 165 ILE A C 1
ATOM 1277 O O . ILE A 1 165 ? 12.128 1.757 -8.226 1.00 92.94 165 ILE A O 1
ATOM 1281 N N . LEU A 1 166 ? 10.132 1.698 -9.254 1.00 92.81 166 LEU A N 1
ATOM 1282 C CA . LEU A 1 166 ? 10.453 2.700 -10.269 1.00 92.81 166 LEU A CA 1
ATOM 1283 C C . LEU A 1 166 ? 10.816 4.051 -9.645 1.00 92.81 166 LEU A C 1
ATOM 1285 O O . LEU A 1 166 ? 11.827 4.636 -10.028 1.00 92.81 166 LEU A O 1
ATOM 1289 N N . ARG A 1 167 ? 10.052 4.517 -8.651 1.00 92.38 167 ARG A N 1
ATOM 1290 C CA . ARG A 1 167 ? 10.310 5.786 -7.951 1.00 92.38 167 ARG A CA 1
ATOM 1291 C C . ARG A 1 167 ? 11.633 5.783 -7.184 1.00 92.38 167 ARG A C 1
ATOM 1293 O O . ARG A 1 167 ? 12.348 6.778 -7.196 1.00 92.38 167 ARG A O 1
ATOM 1300 N N . ASN A 1 168 ? 11.993 4.668 -6.551 1.00 91.19 168 ASN A N 1
ATOM 1301 C CA . ASN A 1 168 ? 13.272 4.550 -5.843 1.00 91.19 168 ASN A CA 1
ATOM 1302 C C . ASN A 1 168 ? 14.471 4.619 -6.798 1.00 91.19 168 ASN A C 1
ATOM 1304 O O . ASN A 1 168 ? 15.543 5.098 -6.430 1.00 91.19 168 ASN A O 1
ATOM 1308 N N . ILE A 1 169 ? 14.307 4.115 -8.021 1.00 89.62 169 ILE A N 1
ATOM 1309 C CA . ILE A 1 169 ? 15.388 4.028 -9.004 1.00 89.62 169 ILE A CA 1
ATOM 1310 C C . ILE A 1 169 ? 15.459 5.282 -9.878 1.00 89.62 169 ILE A C 1
ATOM 1312 O O . ILE A 1 169 ? 16.554 5.648 -10.299 1.00 89.62 169 ILE A O 1
ATOM 1316 N N . SER A 1 170 ? 14.343 5.980 -10.112 1.00 91.50 170 SER A N 1
ATOM 1317 C CA . SER A 1 170 ? 14.301 7.172 -10.971 1.00 91.50 170 SER A CA 1
ATOM 1318 C C . SER A 1 170 ? 15.249 8.276 -10.509 1.00 91.50 170 SER A C 1
ATOM 1320 O O . SER A 1 170 ? 15.789 8.996 -11.341 1.00 91.50 170 SER A O 1
ATOM 1322 N N . ALA A 1 171 ? 15.528 8.363 -9.204 1.00 87.94 171 ALA A N 1
ATOM 1323 C CA . ALA A 1 171 ? 16.516 9.291 -8.654 1.00 87.94 171 ALA A CA 1
ATOM 1324 C C . ALA A 1 171 ? 17.926 9.107 -9.254 1.00 87.94 171 ALA A C 1
ATOM 1326 O O . ALA A 1 171 ? 18.688 10.064 -9.339 1.00 87.94 171 ALA A O 1
ATOM 1327 N N . LYS A 1 172 ? 18.269 7.891 -9.698 1.00 87.31 172 LYS A N 1
ATOM 1328 C CA . LYS A 1 172 ? 19.568 7.573 -10.313 1.00 87.31 172 LYS A CA 1
ATOM 1329 C C . LYS A 1 172 ? 19.632 7.933 -11.801 1.00 87.31 172 LYS A C 1
ATOM 1331 O O . LYS A 1 172 ? 20.724 7.995 -12.353 1.00 87.31 172 LYS A O 1
ATOM 1336 N N . TYR A 1 173 ? 18.485 8.157 -12.445 1.00 88.50 173 TYR A N 1
ATOM 1337 C CA . TYR A 1 173 ? 18.366 8.361 -13.891 1.00 88.50 173 TYR A CA 1
ATOM 1338 C C . TYR A 1 173 ? 17.448 9.558 -14.205 1.00 88.50 173 TYR A C 1
ATOM 1340 O O . TYR A 1 173 ? 16.345 9.373 -14.716 1.00 88.50 173 TYR A O 1
ATOM 1348 N N . PRO A 1 174 ? 17.871 10.804 -13.917 1.00 84.06 174 PRO A N 1
ATOM 1349 C CA . PRO A 1 174 ? 16.998 11.979 -14.020 1.00 84.06 174 PRO A CA 1
ATOM 1350 C C . PRO A 1 174 ? 16.552 12.307 -15.457 1.00 84.06 174 PRO A C 1
ATOM 1352 O O . PRO A 1 174 ? 15.454 12.822 -15.660 1.00 84.06 174 PRO A O 1
ATOM 1355 N N . ASN A 1 175 ? 17.379 11.984 -16.457 1.00 88.19 175 ASN A N 1
ATOM 1356 C CA . ASN A 1 175 ? 17.155 12.351 -17.862 1.00 88.19 175 ASN A CA 1
ATOM 1357 C C . ASN A 1 175 ? 16.697 11.183 -18.747 1.00 88.19 175 ASN A C 1
ATOM 1359 O O . ASN A 1 175 ? 16.588 11.344 -19.962 1.00 88.19 175 ASN A O 1
ATOM 1363 N N . THR A 1 176 ? 16.415 10.021 -18.161 1.00 91.50 176 THR A N 1
ATOM 1364 C CA . THR A 1 176 ? 16.100 8.789 -18.893 1.00 91.50 176 THR A CA 1
ATOM 1365 C C . THR A 1 176 ? 14.786 8.222 -18.375 1.00 91.50 176 THR A C 1
ATOM 1367 O O . THR A 1 176 ? 14.567 8.144 -17.168 1.00 91.50 176 THR A O 1
ATOM 1370 N N . GLY A 1 177 ? 13.881 7.839 -19.276 1.00 92.50 177 GLY A N 1
ATOM 1371 C CA . GLY A 1 177 ? 12.617 7.221 -18.869 1.00 92.50 177 GLY A CA 1
ATOM 1372 C C . GLY A 1 177 ? 12.845 5.785 -18.413 1.00 92.50 177 GLY A C 1
ATOM 1373 O O . GLY A 1 177 ? 13.477 5.023 -19.135 1.00 92.50 177 GLY A O 1
ATOM 1374 N N . LEU A 1 178 ? 12.324 5.386 -17.255 1.00 93.81 178 LEU A N 1
ATOM 1375 C CA . LEU A 1 178 ? 12.388 3.989 -16.817 1.00 93.81 178 LEU A CA 1
ATOM 1376 C C . LEU A 1 178 ? 11.053 3.312 -17.107 1.00 93.81 178 LEU A C 1
ATOM 1378 O O . LEU A 1 178 ? 10.007 3.836 -16.736 1.00 93.81 178 LEU A O 1
ATOM 1382 N N . VAL A 1 179 ? 11.085 2.150 -17.746 1.00 93.38 179 VAL A N 1
ATOM 1383 C CA . VAL A 1 179 ? 9.903 1.392 -18.157 1.00 93.38 179 VAL A CA 1
ATOM 1384 C C . VAL A 1 179 ? 9.961 0.003 -17.541 1.00 93.38 179 VAL A C 1
ATOM 1386 O O . VAL A 1 179 ? 10.930 -0.731 -17.721 1.00 93.38 179 VAL A O 1
ATOM 1389 N N . MET A 1 180 ? 8.905 -0.369 -16.826 1.00 92.00 180 MET A N 1
ATOM 1390 C CA . MET A 1 180 ? 8.698 -1.708 -16.294 1.00 92.00 180 MET A CA 1
ATOM 1391 C C . MET A 1 180 ? 7.564 -2.387 -17.058 1.00 92.00 180 MET A C 1
ATOM 1393 O O . MET A 1 180 ? 6.414 -1.954 -16.994 1.00 92.00 180 MET A O 1
ATOM 1397 N N . VAL A 1 181 ? 7.897 -3.457 -17.771 1.00 90.12 181 VAL A N 1
ATOM 1398 C CA . VAL A 1 181 ? 6.941 -4.310 -18.476 1.00 90.12 181 VAL A CA 1
ATOM 1399 C C . VAL A 1 181 ? 6.465 -5.385 -17.504 1.00 90.12 181 VAL A C 1
ATOM 1401 O O . VAL A 1 181 ? 7.255 -6.196 -17.022 1.00 90.12 181 VAL A O 1
ATOM 1404 N N . LEU A 1 182 ? 5.177 -5.360 -17.175 1.00 87.94 182 LEU A N 1
ATOM 1405 C CA . LEU A 1 182 ? 4.492 -6.373 -16.373 1.00 87.94 182 LEU A CA 1
ATOM 1406 C C . LEU A 1 182 ? 3.600 -7.219 -17.300 1.00 87.94 182 LEU A C 1
ATOM 1408 O O . LEU A 1 182 ? 3.329 -6.795 -18.423 1.00 87.94 182 LEU A O 1
ATOM 1412 N N . PRO A 1 183 ? 3.104 -8.388 -16.851 1.00 82.12 183 PRO A N 1
ATOM 1413 C CA . PRO A 1 183 ? 2.310 -9.278 -17.703 1.00 82.12 183 PRO A CA 1
ATOM 1414 C C . PRO A 1 183 ? 1.081 -8.619 -18.349 1.00 82.12 183 PRO A C 1
ATOM 1416 O O . PRO A 1 183 ? 0.761 -8.915 -19.493 1.00 82.12 183 PRO A O 1
ATOM 1419 N N . GLU A 1 184 ? 0.415 -7.712 -17.630 1.00 83.56 184 GLU A N 1
ATOM 1420 C CA . GLU A 1 184 ? -0.845 -7.090 -18.068 1.00 83.56 184 GLU A CA 1
ATOM 1421 C C . GLU A 1 184 ? -0.702 -5.616 -18.471 1.00 83.56 184 GLU A C 1
ATOM 1423 O O . GLU A 1 184 ? -1.566 -5.070 -19.152 1.00 83.56 184 GLU A O 1
ATOM 1428 N N . LYS A 1 185 ? 0.375 -4.941 -18.050 1.00 88.06 185 LYS A N 1
ATOM 1429 C CA . LYS A 1 185 ? 0.558 -3.495 -18.246 1.00 88.06 185 LYS A CA 1
ATOM 1430 C C . LYS A 1 185 ? 2.034 -3.123 -18.338 1.00 88.06 185 LYS A C 1
ATOM 1432 O O . LYS A 1 185 ? 2.872 -3.759 -17.706 1.00 88.06 185 LYS A O 1
ATOM 1437 N N . ALA A 1 186 ? 2.359 -2.057 -19.062 1.00 90.12 186 ALA A N 1
ATOM 1438 C CA . ALA A 1 186 ? 3.671 -1.421 -18.982 1.00 90.12 186 ALA A CA 1
ATOM 1439 C C . ALA A 1 186 ? 3.546 -0.087 -18.244 1.00 90.12 186 ALA A C 1
ATOM 1441 O O . ALA A 1 186 ? 2.646 0.705 -18.515 1.00 90.12 186 ALA A O 1
ATOM 1442 N N . ILE A 1 187 ? 4.449 0.158 -17.298 1.00 92.69 187 ILE A N 1
ATOM 1443 C CA . ILE A 1 187 ? 4.476 1.384 -16.500 1.00 92.69 187 ILE A CA 1
ATOM 1444 C C . ILE A 1 187 ? 5.782 2.113 -16.784 1.00 92.69 187 ILE A C 1
ATOM 1446 O O . ILE A 1 187 ? 6.859 1.536 -16.636 1.00 92.69 187 ILE A O 1
ATOM 1450 N N . LYS A 1 188 ? 5.693 3.389 -17.154 1.00 93.56 188 LYS A N 1
ATOM 1451 C CA . LYS A 1 188 ? 6.833 4.281 -17.363 1.00 93.56 188 LYS A CA 1
ATOM 1452 C C . LYS A 1 188 ? 6.885 5.328 -16.261 1.00 93.56 188 LYS A C 1
ATOM 1454 O O . LYS A 1 188 ? 5.855 5.895 -15.915 1.00 93.56 188 LYS A O 1
ATOM 1459 N N . ILE A 1 189 ? 8.079 5.622 -15.753 1.00 93.62 189 ILE A N 1
ATOM 1460 C CA . ILE A 1 189 ? 8.344 6.814 -14.947 1.00 93.62 189 ILE A CA 1
ATOM 1461 C C . ILE A 1 189 ? 9.294 7.751 -15.695 1.00 93.62 189 ILE A C 1
ATOM 1463 O O . ILE A 1 189 ? 10.325 7.325 -16.223 1.00 93.62 189 ILE A O 1
ATOM 1467 N N . TYR A 1 190 ? 8.949 9.034 -15.749 1.00 91.44 190 TYR A N 1
ATOM 1468 C CA . TYR A 1 190 ? 9.809 10.082 -16.294 1.00 91.44 190 TYR A CA 1
ATOM 1469 C C . TYR A 1 190 ? 9.586 11.380 -15.523 1.00 91.44 190 TYR A C 1
ATOM 1471 O O . TYR A 1 190 ? 8.446 11.775 -15.315 1.00 91.44 190 TYR A O 1
ATOM 1479 N N . ARG A 1 191 ? 10.668 12.019 -15.058 1.00 85.19 191 ARG A N 1
ATOM 1480 C CA . ARG A 1 191 ? 10.617 13.255 -14.244 1.00 85.19 191 ARG A CA 1
ATOM 1481 C C . ARG A 1 191 ? 9.668 13.192 -13.029 1.00 85.19 191 ARG A C 1
ATOM 1483 O O . ARG A 1 191 ? 9.185 14.214 -12.566 1.00 85.19 191 ARG A O 1
ATOM 1490 N N . GLY A 1 192 ? 9.452 11.993 -12.481 1.00 83.50 192 GLY A N 1
ATOM 1491 C CA . GLY A 1 192 ? 8.584 11.757 -11.320 1.00 83.50 192 GLY A CA 1
ATOM 1492 C C . GLY A 1 192 ? 7.147 11.351 -11.657 1.00 83.50 192 GLY A C 1
ATOM 1493 O O . GLY A 1 192 ? 6.465 10.812 -10.782 1.00 83.50 192 GLY A O 1
ATOM 1494 N N . ASP A 1 193 ? 6.728 11.508 -12.913 1.00 88.81 193 ASP A N 1
ATOM 1495 C CA . ASP A 1 193 ? 5.389 11.150 -13.370 1.00 88.81 193 ASP A CA 1
ATOM 1496 C C . ASP A 1 193 ? 5.332 9.693 -13.809 1.00 88.81 193 ASP A C 1
ATOM 1498 O O . ASP A 1 193 ? 6.178 9.224 -14.574 1.00 88.81 193 ASP A O 1
ATOM 1502 N N . ILE A 1 194 ? 4.325 8.978 -13.307 1.00 91.00 194 ILE A N 1
ATOM 1503 C CA . ILE A 1 194 ? 4.082 7.569 -13.609 1.00 91.00 194 ILE A CA 1
ATOM 1504 C C . ILE A 1 194 ? 2.945 7.484 -14.623 1.00 91.00 194 ILE A C 1
ATOM 1506 O O . ILE A 1 194 ? 1.830 7.920 -14.346 1.00 91.00 194 ILE A O 1
ATOM 1510 N N . ILE A 1 195 ? 3.228 6.905 -15.786 1.00 91.81 195 ILE A N 1
ATOM 1511 C CA . ILE A 1 195 ? 2.317 6.842 -16.929 1.00 91.81 195 ILE A CA 1
ATOM 1512 C C . ILE A 1 195 ? 2.186 5.385 -17.378 1.00 91.81 195 ILE A C 1
ATOM 1514 O O . ILE A 1 195 ? 3.178 4.656 -17.461 1.00 91.81 195 ILE A O 1
ATOM 1518 N N . SER A 1 196 ? 0.960 4.953 -17.670 1.00 89.69 196 SER A N 1
ATOM 1519 C CA . SER A 1 196 ? 0.708 3.660 -18.313 1.00 89.69 196 SER A CA 1
ATOM 1520 C C . SER A 1 196 ? 1.025 3.756 -19.803 1.00 89.69 196 SER A C 1
ATOM 1522 O O . SER A 1 196 ? 0.593 4.701 -20.463 1.00 89.69 196 SER A O 1
ATOM 1524 N N . VAL A 1 197 ? 1.773 2.795 -20.339 1.00 88.94 197 VAL A N 1
ATOM 1525 C CA . VAL A 1 197 ? 2.176 2.767 -21.752 1.00 88.94 197 VAL A CA 1
ATOM 1526 C C . VAL A 1 197 ? 1.691 1.476 -22.406 1.00 88.94 197 VAL A C 1
ATOM 1528 O O . VAL A 1 197 ? 1.476 0.460 -21.743 1.00 88.94 197 VAL A O 1
ATOM 1531 N N . SER A 1 198 ? 1.501 1.516 -23.724 1.00 86.88 198 SER A N 1
ATOM 1532 C CA . SER A 1 198 ? 1.102 0.345 -24.501 1.00 86.88 198 SER A CA 1
ATOM 1533 C C . SER A 1 198 ? 2.156 -0.759 -24.418 1.00 86.88 198 SER A C 1
ATOM 1535 O O . SER A 1 198 ? 3.337 -0.532 -24.681 1.00 86.88 198 SER A O 1
ATOM 1537 N N . LEU A 1 199 ? 1.717 -1.986 -24.119 1.00 84.88 199 LEU A N 1
ATOM 1538 C CA . LEU A 1 199 ? 2.583 -3.168 -24.118 1.00 84.88 199 LEU A CA 1
ATOM 1539 C C . LEU A 1 199 ? 3.228 -3.410 -25.486 1.00 84.88 199 LEU A C 1
ATOM 1541 O O . LEU A 1 199 ? 4.347 -3.909 -25.545 1.00 84.88 199 LEU A O 1
ATOM 1545 N N . ASN A 1 200 ? 2.543 -3.055 -26.579 1.00 84.69 200 ASN A N 1
ATOM 1546 C CA . ASN A 1 200 ? 2.998 -3.348 -27.939 1.00 84.69 200 ASN A CA 1
ATOM 1547 C C . ASN A 1 200 ? 4.367 -2.731 -28.254 1.00 84.69 200 ASN A C 1
ATOM 1549 O O . ASN A 1 200 ? 5.167 -3.380 -28.919 1.00 84.69 200 ASN A O 1
ATOM 1553 N N . GLU A 1 201 ? 4.654 -1.537 -27.729 1.00 83.25 201 GLU A N 1
ATOM 1554 C CA . GLU A 1 201 ? 5.940 -0.851 -27.922 1.00 83.25 201 GLU A CA 1
ATOM 1555 C C . GLU A 1 201 ? 7.104 -1.610 -27.262 1.00 83.25 201 GLU A C 1
ATOM 1557 O O . GLU A 1 201 ? 8.235 -1.564 -27.740 1.00 83.25 201 GLU A O 1
ATOM 1562 N N . TYR A 1 202 ? 6.823 -2.364 -26.194 1.00 83.50 202 TYR A N 1
ATOM 1563 C CA . TYR A 1 202 ? 7.843 -3.004 -25.364 1.00 83.50 202 TYR A CA 1
ATOM 1564 C C . TYR A 1 202 ? 7.770 -4.539 -25.335 1.00 83.50 202 TYR A C 1
ATOM 1566 O O . TYR A 1 202 ? 8.512 -5.170 -24.582 1.00 83.50 202 TYR A O 1
ATOM 1574 N N . LYS A 1 203 ? 6.933 -5.166 -26.176 1.00 79.56 203 LYS A N 1
ATOM 1575 C CA . LYS A 1 203 ? 6.772 -6.635 -26.259 1.00 79.56 203 LYS A CA 1
ATOM 1576 C C . LYS A 1 203 ? 8.093 -7.370 -26.484 1.00 79.56 203 LYS A C 1
ATOM 1578 O O . LYS A 1 203 ? 8.333 -8.394 -25.849 1.00 79.56 203 LYS A O 1
ATOM 1583 N N . ALA A 1 204 ? 8.972 -6.814 -27.320 1.00 78.75 204 ALA A N 1
ATOM 1584 C CA . ALA A 1 204 ? 10.290 -7.383 -27.608 1.00 78.75 204 ALA A CA 1
ATOM 1585 C C . ALA A 1 204 ? 11.169 -7.546 -26.352 1.00 78.75 204 ALA A C 1
ATOM 1587 O O . ALA A 1 204 ? 12.039 -8.408 -26.310 1.00 78.75 204 ALA A O 1
ATOM 1588 N N . TYR A 1 205 ? 10.912 -6.755 -25.308 1.00 75.50 205 TYR A N 1
ATOM 1589 C CA . TYR A 1 205 ? 11.668 -6.754 -24.058 1.00 75.50 205 TYR A CA 1
ATOM 1590 C C . TYR A 1 205 ? 11.063 -7.658 -22.973 1.00 75.50 205 TYR A C 1
ATOM 1592 O O . TYR A 1 205 ? 11.640 -7.774 -21.890 1.00 75.50 205 TYR A O 1
ATOM 1600 N N . SER A 1 206 ? 9.915 -8.289 -23.247 1.00 67.19 206 SER A N 1
ATOM 1601 C CA . SER A 1 206 ? 9.265 -9.238 -22.335 1.00 67.19 206 SER A CA 1
ATOM 1602 C C . SER A 1 206 ? 9.954 -10.612 -22.336 1.00 67.19 206 SER A C 1
ATOM 1604 O O . SER A 1 206 ? 9.951 -11.304 -21.318 1.00 67.19 206 SER A O 1
ATOM 1606 N N . HIS A 1 207 ? 10.609 -10.977 -23.446 1.00 59.91 207 HIS A N 1
ATOM 1607 C CA . HIS A 1 207 ? 11.336 -12.236 -23.614 1.00 59.91 207 HIS A CA 1
ATOM 1608 C C . HIS A 1 207 ? 12.843 -12.006 -23.408 1.00 59.91 207 HIS A C 1
ATOM 1610 O O . HIS A 1 207 ? 13.518 -11.392 -24.228 1.00 59.91 207 HIS A O 1
ATOM 1616 N N . GLY A 1 208 ? 13.373 -12.454 -22.270 1.00 54.47 208 GLY A N 1
ATOM 1617 C CA . GLY A 1 208 ? 14.735 -12.168 -21.796 1.00 54.47 208 GLY A CA 1
ATOM 1618 C C . GLY A 1 208 ? 15.892 -12.876 -22.519 1.00 54.47 208 GLY A C 1
ATOM 1619 O O . GLY A 1 208 ? 16.955 -13.026 -21.920 1.00 54.47 208 GLY A O 1
ATOM 1620 N N . ASP A 1 209 ? 15.736 -13.312 -23.770 1.00 54.09 209 ASP A N 1
ATOM 1621 C CA . ASP A 1 209 ? 16.619 -14.328 -24.368 1.00 54.09 209 ASP A CA 1
ATOM 1622 C C . ASP A 1 209 ? 18.074 -13.883 -24.583 1.00 54.09 209 ASP A C 1
ATOM 1624 O O . ASP A 1 209 ? 19.001 -14.655 -24.330 1.00 54.09 209 ASP A O 1
ATOM 1628 N N . ASN A 1 210 ? 18.320 -12.643 -25.013 1.00 53.31 210 ASN A N 1
ATOM 1629 C CA . ASN A 1 210 ? 19.693 -12.214 -25.320 1.00 53.31 210 ASN A CA 1
ATOM 1630 C C . ASN A 1 210 ? 20.495 -11.825 -24.072 1.00 53.31 210 ASN A C 1
ATOM 1632 O O . ASN A 1 210 ? 21.699 -12.070 -23.994 1.00 53.31 210 ASN A O 1
ATOM 1636 N N . PHE A 1 211 ? 19.839 -11.243 -23.071 1.00 54.78 211 PHE A N 1
ATOM 1637 C CA . PHE A 1 211 ? 20.516 -10.768 -21.865 1.00 54.78 211 PHE A CA 1
ATOM 1638 C C . PHE A 1 211 ? 20.756 -11.891 -20.856 1.00 54.78 211 PHE A C 1
ATOM 1640 O O . PHE A 1 211 ? 21.798 -11.917 -20.201 1.00 54.78 211 PHE A O 1
ATOM 1647 N N . GLN A 1 212 ? 19.828 -12.847 -20.766 1.00 54.06 212 GLN A N 1
ATOM 1648 C CA . GLN A 1 212 ? 19.988 -14.026 -19.925 1.00 54.06 212 GLN A CA 1
ATOM 1649 C C . GLN A 1 212 ? 21.213 -14.847 -20.346 1.00 54.06 212 GLN A C 1
ATOM 1651 O O . GLN A 1 212 ? 22.030 -15.179 -19.492 1.00 54.06 212 GLN A O 1
ATOM 1656 N N . LYS A 1 213 ? 21.424 -15.042 -21.655 1.00 57.44 213 LYS A N 1
ATOM 1657 C CA . LYS A 1 213 ? 22.629 -15.696 -22.189 1.00 57.44 213 LYS A CA 1
ATOM 1658 C C . LYS A 1 213 ? 23.918 -14.962 -21.814 1.00 57.44 213 LYS A C 1
ATOM 1660 O O . LYS A 1 213 ? 24.847 -15.590 -21.322 1.00 57.44 213 LYS A O 1
ATOM 1665 N N . ALA A 1 214 ? 23.970 -13.639 -21.979 1.00 52.12 214 ALA A N 1
ATOM 1666 C CA . ALA A 1 214 ? 25.157 -12.848 -21.635 1.00 52.12 214 ALA A CA 1
ATOM 1667 C C . ALA A 1 214 ? 25.500 -12.909 -20.132 1.00 52.12 214 ALA A C 1
ATOM 1669 O O . ALA A 1 214 ? 26.669 -12.989 -19.750 1.00 52.12 214 ALA A O 1
ATOM 1670 N N . TRP A 1 215 ? 24.481 -12.919 -19.269 1.00 53.09 215 TRP A N 1
ATOM 1671 C CA . TRP A 1 215 ? 24.653 -13.061 -17.821 1.00 53.09 215 TRP A CA 1
ATOM 1672 C C . TRP A 1 215 ? 25.027 -14.475 -17.388 1.00 53.09 215 TRP A C 1
ATOM 1674 O O . TRP A 1 215 ? 25.852 -14.631 -16.486 1.00 53.09 215 TRP A O 1
ATOM 1684 N N . GLU A 1 216 ? 24.459 -15.497 -18.025 1.00 57.28 216 GLU A N 1
ATOM 1685 C CA . GLU A 1 216 ? 24.874 -16.889 -17.850 1.00 57.28 216 GLU A CA 1
ATOM 1686 C C . GLU A 1 216 ? 26.355 -17.045 -18.210 1.00 57.28 216 GLU A C 1
ATOM 1688 O O . GLU A 1 216 ? 27.107 -17.615 -17.421 1.00 57.28 216 GLU A O 1
ATOM 1693 N N . THR A 1 217 ? 26.806 -16.436 -19.314 1.00 56.00 217 THR A N 1
ATOM 1694 C CA . THR A 1 217 ? 28.221 -16.414 -19.707 1.00 56.00 217 THR A CA 1
ATOM 1695 C C . THR A 1 217 ? 29.098 -15.715 -18.661 1.00 56.00 217 THR A C 1
ATOM 1697 O O . THR A 1 217 ? 30.054 -16.318 -18.179 1.00 56.00 217 THR A O 1
ATOM 1700 N N . TYR A 1 218 ? 28.758 -14.498 -18.226 1.00 48.91 218 TYR A N 1
ATOM 1701 C CA . TYR A 1 218 ? 29.550 -13.749 -17.236 1.00 48.91 218 TYR A CA 1
ATOM 1702 C C . TYR A 1 218 ? 29.646 -14.449 -15.870 1.00 48.91 218 TYR A C 1
ATOM 1704 O O . TYR A 1 218 ? 30.719 -14.517 -15.263 1.00 48.91 218 TYR A O 1
ATOM 1712 N N . TYR A 1 219 ? 28.537 -15.003 -15.369 1.00 50.53 219 TYR A N 1
ATOM 1713 C CA . TYR A 1 219 ? 28.574 -15.760 -14.119 1.00 50.53 219 TYR A CA 1
ATOM 1714 C C . TYR A 1 219 ? 29.313 -17.082 -14.276 1.00 50.53 219 TYR A C 1
ATOM 1716 O O . TYR A 1 219 ? 30.036 -17.450 -13.356 1.00 50.53 219 TYR A O 1
ATOM 1724 N N . SER A 1 220 ? 29.179 -17.767 -15.416 1.00 55.03 220 SER A N 1
ATOM 1725 C CA . SER A 1 220 ? 29.933 -18.995 -15.688 1.00 55.03 220 SER A CA 1
ATOM 1726 C C . SER A 1 220 ? 31.443 -18.748 -15.724 1.00 55.03 220 SER A C 1
ATOM 1728 O O . SER A 1 220 ? 32.193 -19.567 -15.202 1.00 55.03 220 SER A O 1
ATOM 1730 N N . SER A 1 221 ? 31.892 -17.591 -16.229 1.00 58.75 221 SER A N 1
ATOM 1731 C CA . SER A 1 221 ? 33.313 -17.228 -16.264 1.00 58.75 221 SER A CA 1
ATOM 1732 C C . SER A 1 221 ? 33.868 -16.770 -14.911 1.00 58.75 221 SER A C 1
ATOM 1734 O O . SER A 1 221 ? 35.054 -16.930 -14.651 1.00 58.75 221 SER A O 1
ATOM 1736 N N . GLN A 1 222 ? 33.030 -16.202 -14.038 1.00 46.28 222 GLN A N 1
ATOM 1737 C CA . GLN A 1 222 ? 33.419 -15.756 -12.689 1.00 46.28 222 GLN A CA 1
ATOM 1738 C C . GLN A 1 222 ? 33.379 -16.883 -11.641 1.00 46.28 222 GLN A C 1
ATOM 1740 O O . GLN A 1 222 ? 33.841 -16.698 -10.511 1.00 46.28 222 GLN A O 1
ATOM 1745 N N . TYR A 1 223 ? 32.789 -18.040 -11.959 1.00 49.50 223 TYR A N 1
ATOM 1746 C CA . TYR A 1 223 ? 32.520 -19.056 -10.950 1.00 49.50 223 TYR A CA 1
ATOM 1747 C C . TYR A 1 223 ? 33.643 -20.072 -10.773 1.00 49.50 223 TYR A C 1
ATOM 1749 O O . TYR A 1 223 ? 33.931 -20.896 -11.635 1.00 49.50 223 TYR A O 1
ATOM 1757 N N . ILE A 1 224 ? 34.192 -20.095 -9.560 1.00 56.31 224 ILE A N 1
ATOM 1758 C CA . ILE A 1 224 ? 35.076 -21.155 -9.084 1.00 56.31 224 ILE A CA 1
ATOM 1759 C C . ILE A 1 224 ? 34.191 -22.258 -8.488 1.00 56.31 224 ILE A C 1
ATOM 1761 O O . ILE A 1 224 ? 33.482 -22.024 -7.506 1.00 56.31 224 ILE A O 1
ATOM 1765 N N . ALA A 1 225 ? 34.228 -23.467 -9.058 1.00 58.00 225 ALA A N 1
ATOM 1766 C CA . ALA A 1 225 ? 33.380 -24.597 -8.650 1.00 58.00 225 ALA A CA 1
ATOM 1767 C C . ALA A 1 225 ? 33.448 -24.917 -7.140 1.00 58.00 225 ALA A C 1
ATOM 1769 O O . ALA A 1 225 ? 32.463 -25.361 -6.551 1.00 58.00 225 ALA A O 1
ATOM 1770 N N . THR A 1 226 ? 34.582 -24.626 -6.496 1.00 57.34 226 THR A N 1
ATOM 1771 C CA . THR A 1 226 ? 34.830 -24.864 -5.066 1.00 57.34 226 THR A CA 1
ATOM 1772 C C . THR A 1 226 ? 34.100 -23.900 -4.123 1.00 57.34 226 THR A C 1
ATOM 1774 O O . THR A 1 226 ? 33.957 -24.208 -2.945 1.00 57.34 226 THR A O 1
ATOM 1777 N N . ARG A 1 227 ? 33.584 -22.757 -4.605 1.00 59.56 227 ARG A N 1
ATOM 1778 C CA . ARG A 1 227 ? 32.823 -21.777 -3.792 1.00 59.56 227 ARG A CA 1
ATOM 1779 C C . ARG A 1 227 ? 31.303 -21.976 -3.847 1.00 59.56 227 ARG A C 1
ATOM 1781 O O . ARG A 1 227 ? 30.542 -21.153 -3.339 1.00 59.56 227 ARG A O 1
ATOM 1788 N N . LYS A 1 228 ? 30.839 -23.065 -4.463 1.00 59.62 228 LYS A N 1
ATOM 1789 C CA . LYS A 1 228 ? 29.417 -23.363 -4.660 1.00 59.62 228 LYS A CA 1
ATOM 1790 C C . LYS A 1 228 ? 28.751 -23.810 -3.350 1.00 59.62 228 LYS A C 1
ATOM 1792 O O . LYS A 1 228 ? 28.702 -24.998 -3.047 1.00 59.62 228 LYS A O 1
ATOM 1797 N N . ASN A 1 229 ? 28.170 -22.874 -2.597 1.00 67.56 229 ASN A N 1
ATOM 1798 C CA . ASN A 1 229 ? 27.330 -23.194 -1.437 1.00 67.56 229 ASN A CA 1
ATOM 1799 C C . ASN A 1 229 ? 25.833 -23.110 -1.788 1.00 67.56 229 ASN A C 1
ATOM 1801 O O . ASN A 1 229 ? 25.173 -22.084 -1.616 1.00 67.56 229 ASN A O 1
ATOM 1805 N N . ILE A 1 230 ? 25.300 -24.225 -2.291 1.00 64.69 230 ILE A N 1
ATOM 1806 C CA . ILE A 1 230 ? 23.906 -24.347 -2.751 1.00 64.69 230 ILE A CA 1
ATOM 1807 C C . ILE A 1 230 ? 22.921 -24.167 -1.587 1.00 64.69 230 ILE A C 1
ATOM 1809 O O . ILE A 1 230 ? 21.877 -23.541 -1.759 1.00 64.69 230 ILE A O 1
ATOM 1813 N N . ALA A 1 231 ? 23.270 -24.655 -0.392 1.00 66.50 231 ALA A N 1
ATOM 1814 C CA . ALA A 1 231 ? 22.432 -24.534 0.799 1.00 66.50 231 ALA A CA 1
ATOM 1815 C C . ALA A 1 231 ? 22.240 -23.065 1.217 1.00 66.50 231 ALA A C 1
ATOM 1817 O O . ALA A 1 231 ? 21.141 -22.658 1.597 1.00 66.50 231 ALA A O 1
ATOM 1818 N N . LEU A 1 232 ? 23.291 -22.248 1.092 1.00 67.25 232 LEU A N 1
ATOM 1819 C CA . LEU A 1 232 ? 23.214 -20.809 1.336 1.00 67.25 232 LEU A CA 1
ATOM 1820 C C . LEU A 1 232 ? 22.335 -20.120 0.285 1.00 67.25 232 LEU A C 1
ATOM 1822 O O . LEU A 1 232 ? 21.425 -19.374 0.637 1.00 67.25 232 LEU A O 1
ATOM 1826 N N . ALA A 1 233 ? 22.548 -20.420 -0.999 1.00 64.12 233 ALA A N 1
ATOM 1827 C CA . ALA A 1 233 ? 21.753 -19.852 -2.086 1.00 64.12 233 ALA A CA 1
ATOM 1828 C C . ALA A 1 233 ? 20.252 -20.149 -1.918 1.00 64.12 233 ALA A C 1
ATOM 1830 O O . ALA A 1 233 ? 19.432 -19.243 -2.035 1.00 64.12 233 ALA A O 1
ATOM 1831 N N . GLN A 1 234 ? 19.888 -21.380 -1.546 1.00 63.00 234 GLN A N 1
ATOM 1832 C CA . GLN A 1 234 ? 18.496 -21.779 -1.300 1.00 63.00 234 GLN A CA 1
ATOM 1833 C C . GLN A 1 234 ? 17.827 -21.020 -0.144 1.00 63.00 234 GLN A C 1
ATOM 1835 O O . GLN A 1 234 ? 16.613 -20.828 -0.174 1.00 63.00 234 GLN A O 1
ATOM 1840 N N . ARG A 1 235 ? 18.591 -20.575 0.863 1.00 65.69 235 ARG A N 1
ATOM 1841 C CA . ARG A 1 235 ? 18.061 -19.780 1.985 1.00 65.69 235 ARG A CA 1
ATOM 1842 C C . ARG A 1 235 ? 17.740 -18.338 1.591 1.00 65.69 235 ARG A C 1
ATOM 1844 O O . ARG A 1 235 ? 16.779 -17.778 2.108 1.00 65.69 235 ARG A O 1
ATOM 1851 N N . PHE A 1 236 ? 18.526 -17.741 0.694 1.00 61.22 236 PHE A N 1
ATOM 1852 C CA . PHE A 1 236 ? 18.401 -16.321 0.338 1.00 61.22 236 PHE A CA 1
ATOM 1853 C C . PHE A 1 236 ? 17.638 -16.066 -0.970 1.00 61.22 236 PHE A C 1
ATOM 1855 O O . PHE A 1 236 ? 17.075 -14.983 -1.141 1.00 61.22 236 PHE A O 1
ATOM 1862 N N . LEU A 1 237 ? 17.573 -17.046 -1.879 1.00 56.22 237 LEU A N 1
ATOM 1863 C CA . LEU A 1 237 ? 16.816 -16.955 -3.130 1.00 56.22 237 LEU A CA 1
ATOM 1864 C C . LEU A 1 237 ? 15.413 -17.557 -2.973 1.00 56.22 237 LEU A C 1
ATOM 1866 O O . LEU A 1 237 ? 15.282 -18.763 -2.744 1.00 56.22 237 LEU A O 1
ATOM 1870 N N . PRO A 1 238 ? 14.341 -16.765 -3.166 1.00 57.44 238 PRO A N 1
ATOM 1871 C CA . PRO A 1 238 ? 12.982 -17.294 -3.190 1.00 57.44 238 PRO A CA 1
ATOM 1872 C C . PRO A 1 238 ? 12.817 -18.342 -4.291 1.00 57.44 238 PRO A C 1
ATOM 1874 O O . PRO A 1 238 ? 13.337 -18.168 -5.392 1.00 57.44 238 PRO A O 1
ATOM 1877 N N . LYS A 1 239 ? 12.026 -19.386 -4.019 1.00 60.41 239 LYS A N 1
ATOM 1878 C CA . LYS A 1 239 ? 11.858 -20.560 -4.898 1.00 60.41 239 LYS A CA 1
ATOM 1879 C C . LYS A 1 239 ? 11.512 -20.217 -6.359 1.00 60.41 239 LYS A C 1
ATOM 1881 O O . LYS A 1 239 ? 11.981 -20.880 -7.273 1.00 60.41 239 LYS A O 1
ATOM 1886 N N . LYS A 1 240 ? 10.766 -19.131 -6.598 1.00 53.78 240 LYS A N 1
ATOM 1887 C CA . LYS A 1 240 ? 10.418 -18.627 -7.946 1.00 53.78 240 LYS A CA 1
ATOM 1888 C C . LYS A 1 240 ? 11.631 -18.202 -8.778 1.00 53.78 240 LYS A C 1
ATOM 1890 O O . LYS A 1 240 ? 11.579 -18.288 -10.000 1.00 53.78 240 LYS A O 1
ATOM 1895 N N . TYR A 1 241 ? 12.702 -17.735 -8.137 1.00 48.81 241 TYR A N 1
ATOM 1896 C CA . TYR A 1 241 ? 13.898 -17.273 -8.838 1.00 48.81 241 TYR A CA 1
ATOM 1897 C C . TYR A 1 241 ? 14.850 -18.401 -9.212 1.00 48.81 241 TYR A C 1
ATOM 1899 O O . TYR A 1 241 ? 15.802 -18.158 -9.939 1.00 48.81 241 TYR A O 1
ATOM 1907 N N . TRP A 1 242 ? 14.584 -19.637 -8.782 1.00 57.47 242 TRP A N 1
ATOM 1908 C CA . TRP A 1 242 ? 15.432 -20.775 -9.129 1.00 57.47 242 TRP A CA 1
ATOM 1909 C C . TRP A 1 242 ? 15.457 -21.027 -10.642 1.00 57.47 242 TRP A C 1
ATOM 1911 O O . TRP A 1 242 ? 16.499 -21.400 -11.162 1.00 57.47 242 TRP A O 1
ATOM 1921 N N . LEU A 1 243 ? 14.373 -20.693 -11.356 1.00 45.00 243 LEU A N 1
ATOM 1922 C CA . LEU A 1 243 ? 14.307 -20.722 -12.825 1.00 45.00 243 LEU A CA 1
ATOM 1923 C C . LEU A 1 243 ? 15.279 -19.737 -13.505 1.00 45.00 243 LEU A C 1
ATOM 1925 O O . LEU A 1 243 ? 15.722 -19.985 -14.619 1.00 45.00 243 LEU A O 1
ATOM 1929 N N . PHE A 1 244 ? 15.624 -18.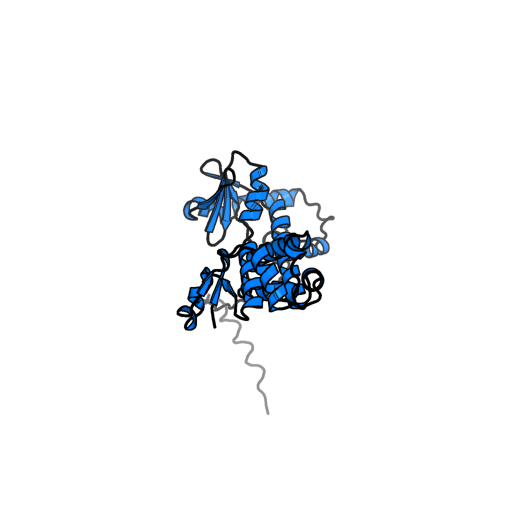632 -12.839 1.00 43.81 244 PHE A N 1
ATOM 1930 C CA . PHE A 1 244 ? 16.579 -17.635 -13.343 1.00 43.81 244 PHE A CA 1
ATOM 1931 C C . PHE A 1 244 ? 18.010 -17.890 -12.847 1.00 43.81 244 PHE A C 1
ATOM 1933 O O . PHE A 1 244 ? 18.952 -17.270 -13.326 1.00 43.81 244 PHE A O 1
ATOM 1940 N N . VAL A 1 245 ? 18.191 -18.824 -11.906 1.00 49.94 245 VAL A N 1
ATOM 1941 C CA . VAL A 1 245 ? 19.498 -19.335 -11.457 1.00 49.94 245 VAL A CA 1
ATOM 1942 C C . VAL A 1 245 ? 19.835 -20.606 -12.251 1.00 49.94 245 VAL A C 1
ATOM 1944 O O . VAL A 1 245 ? 20.486 -21.516 -11.757 1.00 49.94 245 VAL A O 1
ATOM 1947 N N . ASN A 1 246 ? 19.395 -20.696 -13.506 1.00 43.38 246 ASN A N 1
ATOM 1948 C CA . ASN A 1 246 ? 19.659 -21.838 -14.382 1.00 43.38 246 ASN A CA 1
ATOM 1949 C C . ASN A 1 246 ? 21.035 -21.784 -15.069 1.00 43.38 246 ASN A C 1
ATOM 1951 O O . ASN A 1 246 ? 21.295 -22.547 -15.990 1.00 43.38 246 ASN A O 1
ATOM 1955 N N . CYS A 1 247 ? 21.984 -21.008 -14.544 1.00 35.47 247 CYS A N 1
ATOM 1956 C CA . CYS A 1 247 ? 23.387 -21.028 -14.979 1.00 35.47 247 CYS A CA 1
ATOM 1957 C C . CYS A 1 247 ? 24.152 -22.308 -14.545 1.00 35.47 247 CYS A C 1
ATOM 1959 O O . CYS A 1 247 ? 25.379 -22.327 -14.557 1.00 35.47 247 CYS A O 1
ATOM 1961 N N . TRP A 1 248 ? 23.462 -23.356 -14.069 1.00 36.78 248 TRP A N 1
ATOM 1962 C CA . TRP A 1 248 ? 24.023 -24.296 -13.087 1.00 36.78 248 TRP A CA 1
ATOM 1963 C C . TRP A 1 248 ? 23.984 -25.786 -13.436 1.00 36.78 248 TRP A C 1
ATOM 1965 O O . TRP A 1 248 ? 24.229 -26.590 -12.536 1.00 36.78 248 TRP A O 1
ATOM 1975 N N . GLY A 1 249 ? 23.714 -26.177 -14.688 1.00 37.06 249 GLY A N 1
ATOM 1976 C CA . GLY A 1 249 ? 24.001 -27.521 -15.242 1.00 37.06 249 GLY A CA 1
ATOM 1977 C C . GLY A 1 249 ? 23.392 -28.749 -14.533 1.00 37.06 249 GLY A C 1
ATOM 1978 O O . GLY A 1 249 ? 23.585 -29.875 -14.978 1.00 37.06 249 GLY A O 1
ATOM 1979 N N . LYS A 1 250 ? 22.656 -28.567 -13.434 1.00 36.59 250 LYS A N 1
ATOM 1980 C CA . LYS A 1 250 ? 21.878 -29.578 -12.719 1.00 36.59 250 LYS A CA 1
ATOM 1981 C C . LYS A 1 250 ? 20.620 -28.904 -12.184 1.00 36.59 250 LYS A C 1
ATOM 1983 O O . LYS A 1 250 ? 20.697 -28.047 -11.306 1.00 36.59 250 LYS A O 1
ATOM 1988 N N . SER A 1 251 ? 19.476 -29.314 -12.726 1.00 33.84 251 SER A N 1
ATOM 1989 C CA . SER A 1 251 ? 18.151 -28.951 -12.223 1.00 33.84 251 SER A CA 1
ATOM 1990 C C . SER A 1 251 ? 18.047 -29.315 -10.740 1.00 33.84 251 SER A C 1
ATOM 1992 O O . SER A 1 251 ? 18.238 -30.473 -10.358 1.00 33.84 251 SER A O 1
ATOM 1994 N N . ILE A 1 252 ? 17.737 -28.333 -9.893 1.00 39.53 252 ILE A N 1
ATOM 1995 C CA . ILE A 1 252 ? 17.191 -28.616 -8.566 1.00 39.53 252 ILE A CA 1
ATOM 1996 C C . ILE A 1 252 ? 15.754 -29.076 -8.825 1.00 39.53 252 ILE A C 1
ATOM 1998 O O . ILE A 1 252 ? 14.864 -28.247 -9.009 1.00 39.53 252 ILE A O 1
ATOM 2002 N N . LYS A 1 253 ? 15.544 -30.396 -8.922 1.00 31.03 253 LYS A N 1
ATOM 2003 C CA . LYS A 1 253 ? 14.217 -30.974 -9.164 1.00 31.03 253 LYS A CA 1
ATOM 2004 C C . LYS A 1 253 ? 13.246 -30.495 -8.086 1.00 31.03 253 LYS A C 1
ATOM 2006 O O . LYS A 1 253 ? 13.430 -30.766 -6.900 1.00 31.03 253 LYS A O 1
ATOM 2011 N N . TYR A 1 254 ? 12.205 -29.798 -8.520 1.00 31.58 254 TYR A N 1
ATOM 2012 C CA . TYR A 1 254 ? 11.080 -29.413 -7.685 1.00 31.58 254 TYR A CA 1
ATOM 2013 C C . TYR A 1 254 ? 10.091 -30.586 -7.661 1.00 31.58 254 TYR A C 1
ATOM 2015 O O . TYR A 1 254 ? 9.371 -30.813 -8.627 1.00 31.58 254 TYR A O 1
ATOM 2023 N N . TYR A 1 255 ? 10.063 -31.367 -6.580 1.00 29.81 255 TYR A N 1
ATOM 2024 C CA . TYR A 1 255 ? 8.962 -32.303 -6.330 1.00 29.81 255 TYR A CA 1
ATOM 2025 C C . TYR A 1 255 ? 7.776 -31.497 -5.797 1.00 29.81 255 TYR A C 1
ATOM 2027 O O . TYR A 1 255 ? 7.706 -31.217 -4.601 1.00 29.81 255 TYR A O 1
ATOM 2035 N N . GLY A 1 256 ? 6.876 -31.054 -6.675 1.00 29.58 256 GLY A N 1
ATOM 2036 C CA . GLY A 1 256 ? 5.665 -30.368 -6.221 1.00 29.58 256 GLY A CA 1
ATOM 2037 C C . GLY A 1 256 ? 4.980 -29.455 -7.227 1.00 29.58 256 GLY A C 1
ATOM 2038 O O . GLY A 1 256 ? 4.590 -28.358 -6.844 1.00 29.58 256 GLY A O 1
ATOM 2039 N N . SER A 1 257 ? 4.810 -29.905 -8.468 1.00 27.64 257 SER A N 1
ATOM 2040 C CA . SER A 1 257 ? 3.789 -29.374 -9.373 1.00 27.64 257 SER A CA 1
ATOM 2041 C C . SER A 1 257 ? 3.123 -30.568 -10.050 1.00 27.64 257 SER A C 1
ATOM 2043 O O . SER A 1 257 ? 3.758 -31.261 -10.837 1.00 27.64 257 SER A O 1
ATOM 2045 N N . ARG A 1 258 ? 1.870 -30.862 -9.685 1.00 26.64 258 ARG A N 1
ATOM 2046 C CA . ARG A 1 258 ? 0.992 -31.696 -10.512 1.00 26.64 258 ARG A CA 1
ATOM 2047 C C . ARG A 1 258 ? 0.629 -30.847 -11.726 1.00 26.64 258 ARG A C 1
ATOM 2049 O O . ARG A 1 258 ? -0.221 -29.969 -11.611 1.00 26.64 258 ARG A O 1
ATOM 2056 N N . GLU A 1 259 ? 1.316 -31.058 -12.839 1.00 29.27 259 GLU A N 1
ATOM 2057 C CA . GLU A 1 259 ? 0.850 -30.598 -14.143 1.00 29.27 259 GLU A CA 1
ATOM 2058 C C . GLU A 1 259 ? -0.205 -31.588 -14.646 1.00 29.27 259 GLU A C 1
ATOM 2060 O O . GLU A 1 259 ? -0.010 -32.804 -14.644 1.00 29.27 259 GLU A O 1
ATOM 2065 N N . HIS A 1 260 ? -1.374 -31.048 -14.989 1.00 28.00 260 HIS A N 1
ATOM 2066 C CA . HIS A 1 260 ? -2.363 -31.723 -15.813 1.00 28.00 260 HIS A CA 1
ATOM 2067 C C . HIS A 1 260 ? -1.784 -31.848 -17.226 1.00 28.00 260 HIS A C 1
ATOM 2069 O O . HIS A 1 260 ? -2.009 -30.979 -18.064 1.00 28.00 260 HIS A O 1
ATOM 2075 N N . ASP A 1 261 ? -1.061 -32.931 -17.486 1.00 25.52 261 ASP A N 1
ATOM 2076 C CA . ASP A 1 261 ? -0.740 -33.353 -18.844 1.00 25.52 261 ASP A CA 1
ATOM 2077 C C . ASP A 1 261 ? -1.919 -34.167 -19.394 1.00 25.52 261 ASP A C 1
ATOM 2079 O O . ASP A 1 261 ? -2.160 -35.305 -18.991 1.00 25.52 261 ASP A O 1
ATOM 2083 N N . SER A 1 262 ? -2.685 -33.572 -20.313 1.00 22.17 262 SER A N 1
ATOM 2084 C CA . SER A 1 262 ? -3.477 -34.349 -21.275 1.00 22.17 262 SER A CA 1
ATOM 2085 C C . SER A 1 262 ? -2.572 -34.706 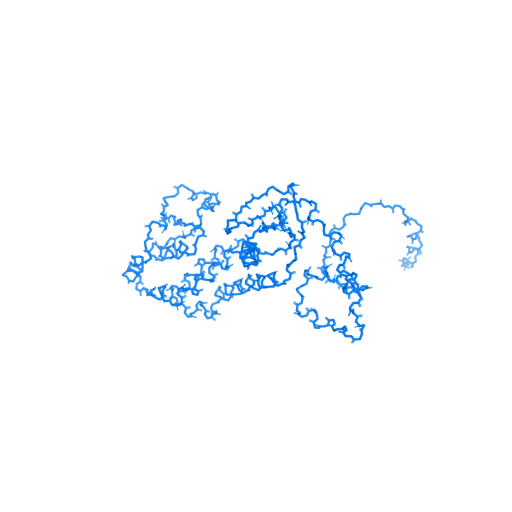-22.459 1.00 22.17 262 SER A C 1
ATOM 2087 O O . SER A 1 262 ? -1.956 -33.801 -23.026 1.00 22.17 262 SER A O 1
ATOM 2089 N N . PRO A 1 263 ? -2.455 -35.989 -22.849 1.00 28.27 263 PRO A N 1
ATOM 2090 C CA . PRO A 1 263 ? -1.436 -36.423 -23.790 1.00 28.27 263 PRO A CA 1
ATOM 2091 C C . PRO A 1 263 ? -1.953 -36.341 -25.229 1.00 28.27 263 PRO A C 1
ATOM 2093 O O . PRO A 1 263 ? -2.903 -37.026 -25.607 1.00 28.27 263 PRO A O 1
ATOM 2096 N N . ALA A 1 264 ? -1.283 -35.550 -26.064 1.00 24.34 264 ALA A N 1
ATOM 2097 C CA . ALA A 1 264 ? -1.346 -35.717 -27.510 1.00 24.34 264 ALA A CA 1
ATOM 2098 C C . ALA A 1 264 ? -0.238 -36.689 -27.940 1.00 24.34 264 ALA A C 1
ATOM 2100 O O . ALA A 1 264 ? 0.939 -36.348 -27.997 1.00 24.34 264 ALA A O 1
ATOM 2101 N N . PHE A 1 265 ? -0.674 -37.926 -28.168 1.00 25.42 265 PHE A N 1
ATOM 2102 C CA . PHE A 1 265 ? -0.125 -38.947 -29.057 1.00 25.42 265 PHE A CA 1
ATOM 2103 C C . PHE A 1 265 ? 1.089 -38.549 -29.921 1.00 25.42 265 PHE A C 1
ATOM 2105 O O . PHE A 1 265 ? 0.968 -37.794 -30.883 1.00 25.42 265 PHE A O 1
ATOM 2112 N N . SER A 1 266 ? 2.208 -39.240 -29.702 1.00 25.20 266 SER A N 1
ATOM 2113 C CA . SER A 1 266 ? 3.140 -39.594 -30.774 1.00 25.20 266 SER A CA 1
ATOM 2114 C C . SER A 1 266 ? 3.567 -41.054 -30.609 1.00 25.20 266 SER A C 1
ATOM 2116 O O . SER A 1 266 ? 4.375 -41.403 -29.751 1.00 25.20 266 SER A O 1
ATOM 2118 N N . LEU A 1 267 ? 2.919 -41.887 -31.424 1.00 31.91 267 LEU A N 1
ATOM 2119 C CA . LEU A 1 267 ? 3.283 -43.226 -31.886 1.00 31.91 267 LEU A CA 1
ATOM 2120 C C . LEU A 1 267 ? 4.773 -43.557 -31.718 1.00 31.91 267 LEU A C 1
ATOM 2122 O O . LEU A 1 267 ? 5.567 -43.072 -32.512 1.00 31.91 267 LEU A O 1
ATOM 2126 N N . LEU A 1 268 ? 5.130 -44.386 -30.728 1.00 29.56 268 LEU A N 1
ATOM 2127 C CA . LEU A 1 268 ? 6.350 -45.224 -30.723 1.00 29.56 268 LEU A CA 1
ATOM 2128 C C . LEU A 1 268 ? 6.410 -46.236 -29.551 1.00 29.56 268 LEU A C 1
ATOM 2130 O O . LEU A 1 268 ? 7.477 -46.733 -29.212 1.00 29.56 268 LEU A O 1
ATOM 2134 N N . ALA A 1 269 ? 5.276 -46.593 -28.939 1.00 30.09 269 ALA A N 1
ATOM 2135 C CA . ALA A 1 269 ? 5.233 -47.577 -27.851 1.00 30.09 269 ALA A CA 1
ATOM 2136 C C . ALA A 1 269 ? 4.043 -48.537 -28.013 1.00 30.09 269 ALA A C 1
ATOM 2138 O O . ALA A 1 269 ? 3.116 -48.543 -27.211 1.00 30.09 269 ALA A O 1
ATOM 2139 N N . VAL A 1 270 ? 4.043 -49.317 -29.099 1.00 30.91 270 VAL A N 1
ATOM 2140 C CA . VAL A 1 270 ? 3.062 -50.402 -29.328 1.00 30.91 270 VAL A CA 1
ATOM 2141 C C . VAL A 1 270 ? 3.722 -51.792 -29.316 1.00 30.91 270 VAL A C 1
ATOM 2143 O O . VAL A 1 270 ? 3.021 -52.794 -29.308 1.00 30.91 270 VAL A O 1
ATOM 2146 N N . SER A 1 271 ? 5.049 -51.912 -29.199 1.00 31.70 271 SER A N 1
ATOM 2147 C CA . SER A 1 271 ? 5.711 -53.230 -29.169 1.00 31.70 271 SER A CA 1
ATOM 2148 C C . SER A 1 271 ? 5.904 -53.839 -27.774 1.00 31.70 271 SER A C 1
ATOM 2150 O O . SER A 1 271 ? 6.036 -55.055 -27.667 1.00 31.70 271 SER A O 1
ATOM 2152 N N . ASP A 1 272 ? 5.874 -53.047 -26.697 1.00 32.03 272 ASP A N 1
ATOM 2153 C CA . ASP A 1 272 ? 6.463 -53.497 -25.419 1.00 32.03 272 ASP A CA 1
ATOM 2154 C C . ASP A 1 272 ? 5.442 -53.826 -24.313 1.00 32.03 272 ASP A C 1
ATOM 2156 O O . ASP A 1 272 ? 5.817 -54.228 -23.213 1.00 32.03 272 ASP A O 1
ATOM 2160 N N . ILE A 1 273 ? 4.136 -53.735 -24.599 1.00 33.38 273 ILE A N 1
ATOM 2161 C CA . ILE A 1 273 ? 3.064 -54.015 -23.619 1.00 33.38 273 ILE A CA 1
ATOM 2162 C C . ILE A 1 273 ? 2.379 -55.380 -23.844 1.00 33.38 273 ILE A C 1
ATOM 2164 O O . ILE A 1 273 ? 1.669 -55.865 -22.965 1.00 33.38 273 ILE A O 1
ATOM 2168 N N . GLN A 1 274 ? 2.661 -56.094 -24.940 1.00 33.56 274 GLN A N 1
ATOM 2169 C CA . GLN A 1 274 ? 2.103 -57.441 -25.154 1.00 33.56 274 GLN A CA 1
ATOM 2170 C C . GLN A 1 274 ? 2.829 -58.574 -24.403 1.00 33.56 274 GLN A C 1
ATOM 2172 O O . GLN A 1 274 ? 2.247 -59.641 -24.224 1.00 33.56 274 GLN A O 1
ATOM 2177 N N . ASN A 1 275 ? 4.039 -58.356 -23.875 1.00 34.91 275 ASN A N 1
ATOM 2178 C CA . ASN A 1 275 ? 4.833 -59.427 -23.248 1.00 34.91 275 ASN A CA 1
ATOM 2179 C C . ASN A 1 275 ? 4.765 -59.511 -21.710 1.00 34.91 275 ASN A C 1
ATOM 2181 O O . ASN A 1 275 ? 5.393 -60.393 -21.126 1.00 34.91 275 ASN A O 1
ATOM 2185 N N . SER A 1 276 ? 3.980 -58.660 -21.039 1.00 33.97 276 SER A N 1
ATOM 2186 C CA . SER A 1 276 ? 3.904 -58.638 -19.562 1.00 33.97 276 SER A CA 1
ATOM 2187 C C . SER A 1 276 ? 2.584 -59.173 -18.975 1.00 33.97 276 SER A C 1
ATOM 2189 O O . SER A 1 276 ? 2.482 -59.387 -17.772 1.00 33.97 276 SER A O 1
ATOM 2191 N N . ILE A 1 277 ? 1.569 -59.461 -19.803 1.00 34.12 277 ILE A N 1
ATOM 2192 C CA . ILE A 1 277 ? 0.227 -59.867 -19.321 1.00 34.12 277 ILE A CA 1
ATOM 2193 C C . ILE A 1 277 ? -0.004 -61.398 -19.361 1.00 34.12 277 ILE A C 1
ATOM 2195 O O . ILE A 1 277 ? -0.965 -61.894 -18.785 1.00 34.12 277 ILE A O 1
ATOM 2199 N N . SER A 1 278 ? 0.915 -62.199 -19.914 1.00 37.28 278 SER A N 1
ATOM 2200 C CA . SER A 1 278 ? 0.749 -63.670 -19.999 1.00 37.28 278 SER A CA 1
ATOM 2201 C C . SER A 1 278 ? 1.308 -64.492 -18.820 1.00 37.28 278 SER A C 1
ATOM 2203 O O . SER A 1 278 ? 1.458 -65.704 -18.956 1.00 37.28 278 SER A O 1
ATOM 2205 N N . LYS A 1 279 ? 1.638 -63.901 -17.660 1.00 39.00 279 LYS A N 1
ATOM 2206 C CA . LYS A 1 279 ? 2.288 -64.661 -16.562 1.00 39.00 279 LYS A CA 1
ATOM 2207 C C . LYS A 1 279 ? 1.626 -64.657 -15.185 1.00 39.00 279 LYS A C 1
ATOM 2209 O O . LYS A 1 279 ? 2.211 -65.218 -14.262 1.00 39.00 279 LYS A O 1
ATOM 2214 N N . THR A 1 280 ? 0.393 -64.171 -15.035 1.00 40.47 280 THR A N 1
ATOM 2215 C CA . THR A 1 280 ? -0.224 -64.159 -13.694 1.00 40.47 280 THR A CA 1
ATOM 2216 C C . THR A 1 280 ? -1.733 -64.384 -13.687 1.00 40.47 280 THR A C 1
ATOM 2218 O O . THR A 1 280 ? -2.472 -63.589 -13.126 1.00 40.47 280 THR A O 1
ATOM 2221 N N . ILE A 1 281 ? -2.200 -65.499 -14.262 1.00 34.50 281 ILE A N 1
ATOM 2222 C CA . ILE A 1 281 ? -3.472 -66.128 -13.862 1.00 34.50 281 ILE A CA 1
ATOM 2223 C C . ILE A 1 281 ? -3.281 -67.653 -13.873 1.00 34.50 281 ILE A C 1
ATOM 2225 O O . ILE A 1 281 ? -3.307 -68.287 -14.924 1.00 34.50 281 ILE A O 1
ATOM 2229 N N . LYS A 1 282 ? -3.072 -68.240 -12.691 1.00 31.11 282 LYS A N 1
ATOM 2230 C CA . LYS A 1 282 ? -3.348 -69.654 -12.403 1.00 31.11 282 LYS A CA 1
ATOM 2231 C C . LYS A 1 282 ? -3.964 -69.745 -11.012 1.00 31.11 282 LYS A C 1
ATOM 2233 O O . LYS A 1 282 ? -3.287 -69.509 -10.017 1.00 31.11 282 LYS A O 1
ATOM 2238 N N . ILE A 1 283 ? -5.248 -70.069 -10.983 1.00 31.77 283 ILE A N 1
ATOM 2239 C CA . ILE A 1 283 ? -5.959 -70.686 -9.865 1.00 31.77 283 ILE A CA 1
ATOM 2240 C C . ILE A 1 283 ? -6.956 -71.643 -10.532 1.00 31.77 283 ILE A C 1
ATOM 2242 O O . ILE A 1 283 ? -7.654 -71.186 -11.441 1.00 31.77 283 ILE A O 1
ATOM 2246 N N . PRO A 1 284 ? -7.173 -72.859 -10.022 1.00 39.72 284 PRO A N 1
ATOM 2247 C CA . PRO A 1 284 ? -6.235 -73.962 -9.796 1.00 39.72 284 PRO A CA 1
ATOM 2248 C C . PRO A 1 284 ? -5.746 -74.609 -11.109 1.00 39.72 284 PRO A C 1
ATOM 2250 O O . PRO A 1 284 ? -6.459 -74.520 -12.132 1.00 39.72 284 PRO A O 1
#